Protein AF-0000000078016583 (afdb_homodimer)

Secondary structure (DSSP, 8-state):
-HHHHHHHHHHHHHHHHHHHHHHHHHHHHHHSS-EE-TTS--STT--GGGGSS----SEEEEE-TTHHHHHHHHHTT-SS-EE----S-SS-EEE-GGGTT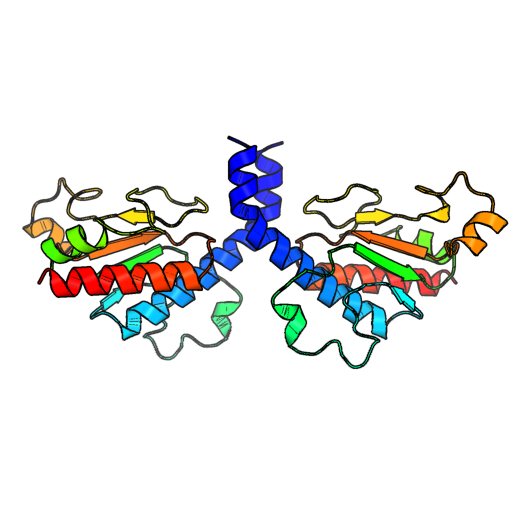TTTS-HHHHHHTT--TTEEEEE--SS-HHHHHHHHHHHHHHHHHH-/-HHHHHHHHHHHHHHHHHHHHHHHHHHHHHHSS-EE-TTS--STT--TTTTSS----SEEEEE-TTHHHHHHHHHTT-SS-EE----S-SS-EEE-GGGTTTTTS-HHHHHHTT--TTEEEEE--SS-HHHHHHHHHHHHHHHHHH-

Structure (mmCIF, N/CA/C/O backbone):
data_AF-0000000078016583-model_v1
#
loop_
_entity.id
_entity.type
_entity.pdbx_description
1 polymer 'Cystathionine gamma-synthase'
#
loop_
_atom_site.group_PDB
_atom_site.id
_atom_site.type_symbol
_atom_site.label_atom_id
_atom_site.label_alt_id
_atom_site.label_comp_id
_atom_site.label_asym_id
_atom_site.label_entity_id
_atom_site.label_seq_id
_atom_site.pdbx_PDB_ins_code
_atom_site.Cartn_x
_atom_site.Cartn_y
_atom_site.Cartn_z
_atom_site.occupancy
_atom_site.B_iso_or_equiv
_atom_site.auth_seq_id
_atom_site.auth_comp_id
_atom_site.auth_asym_id
_atom_site.auth_atom_id
_atom_site.pdbx_PDB_model_num
ATOM 1 N N . MET A 1 1 ? -1.037 -5.102 21.125 1 32.31 1 MET A N 1
ATOM 2 C CA . MET A 1 1 ? -0.089 -4.176 20.516 1 32.31 1 MET A CA 1
ATOM 3 C C . MET A 1 1 ? 0.193 -4.562 19.078 1 32.31 1 MET A C 1
ATOM 5 O O . MET A 1 1 ? 0.151 -3.715 18.172 1 32.31 1 MET A O 1
ATOM 9 N N . LEU A 1 2 ? 0.581 -5.938 18.797 1 43.28 2 LEU A N 1
ATOM 10 C CA . LEU A 1 2 ? 0.912 -6.555 17.516 1 43.28 2 LEU A CA 1
ATOM 11 C C . LEU A 1 2 ? -0.294 -6.547 16.578 1 43.28 2 LEU A C 1
ATOM 13 O O . LEU A 1 2 ? -0.162 -6.254 15.391 1 43.28 2 LEU A O 1
ATOM 17 N N . THR A 1 3 ? -1.495 -6.727 17.234 1 53.22 3 THR A N 1
ATOM 18 C CA . THR A 1 3 ? -2.738 -6.902 16.484 1 53.22 3 THR A CA 1
ATOM 19 C C . THR A 1 3 ? -3.248 -5.562 15.961 1 53.22 3 THR A C 1
ATOM 21 O O . THR A 1 3 ? -3.754 -5.48 14.844 1 53.22 3 THR A O 1
ATOM 24 N N . GLN A 1 4 ? -2.979 -4.469 16.781 1 57.31 4 GLN A N 1
ATOM 25 C CA . GLN A 1 4 ? -3.553 -3.193 16.359 1 57.31 4 GLN A CA 1
ATOM 26 C C . GLN A 1 4 ? -2.801 -2.613 15.172 1 57.31 4 GLN A C 1
ATOM 28 O O . GLN A 1 4 ? -3.414 -2.062 14.25 1 57.31 4 GLN A O 1
ATOM 33 N N . ARG A 1 5 ? -1.558 -2.908 15.148 1 63.69 5 ARG A N 1
ATOM 34 C CA . ARG A 1 5 ? -0.763 -2.387 14.039 1 63.69 5 ARG A CA 1
ATOM 35 C C . ARG A 1 5 ? -1.113 -3.092 12.734 1 63.69 5 ARG A C 1
ATOM 37 O O . ARG A 1 5 ? -1.143 -2.465 11.672 1 63.69 5 ARG A O 1
ATOM 44 N N . GLY A 1 6 ? -1.427 -4.344 12.961 1 74.25 6 GLY A N 1
ATOM 45 C CA . GLY A 1 6 ? -1.821 -5.109 11.789 1 74.25 6 GLY A CA 1
ATOM 46 C C . GLY A 1 6 ? -3.109 -4.613 11.156 1 74.25 6 GLY A C 1
ATOM 47 O O . GLY A 1 6 ? -3.225 -4.559 9.938 1 74.25 6 GLY A O 1
ATOM 48 N N . LEU A 1 7 ? -3.93 -4.145 12.062 1 83.81 7 LEU A N 1
ATOM 49 C CA . LEU A 1 7 ? -5.227 -3.688 11.578 1 83.81 7 LEU A CA 1
ATOM 50 C C . LEU A 1 7 ? -5.098 -2.354 10.852 1 83.81 7 LEU A C 1
ATOM 52 O O . LEU A 1 7 ? -5.801 -2.107 9.867 1 83.81 7 LEU A O 1
ATOM 56 N N . ARG A 1 8 ? -4.164 -1.54 11.227 1 87.88 8 ARG A N 1
ATOM 57 C CA . ARG A 1 8 ? -4.008 -0.213 10.641 1 87.88 8 ARG A CA 1
ATOM 58 C C . ARG A 1 8 ? -3.391 -0.301 9.25 1 87.88 8 ARG A C 1
ATOM 60 O O . ARG A 1 8 ? -3.562 0.604 8.43 1 87.88 8 ARG A O 1
ATOM 67 N N . THR A 1 9 ? -2.752 -1.479 8.992 1 92.62 9 THR A N 1
ATOM 68 C CA . THR A 1 9 ? -2.092 -1.611 7.699 1 92.62 9 THR A CA 1
ATOM 69 C C . THR A 1 9 ? -2.936 -2.451 6.746 1 92.62 9 THR A C 1
ATOM 71 O O . THR A 1 9 ? -2.602 -2.584 5.566 1 92.62 9 THR A O 1
ATOM 74 N N . LEU A 1 10 ? -4.031 -2.955 7.195 1 91.94 10 LEU A N 1
ATOM 75 C CA . LEU A 1 10 ? -4.828 -3.902 6.426 1 91.94 10 LEU A CA 1
ATOM 76 C C . LEU A 1 10 ? -5.281 -3.285 5.109 1 91.94 10 LEU A C 1
ATOM 78 O O . LEU A 1 10 ? -5.129 -3.893 4.047 1 91.94 10 LEU A O 1
ATOM 82 N N . PRO A 1 11 ? -5.801 -2.033 5.164 1 92.25 11 PRO A N 1
ATOM 83 C CA . PRO A 1 11 ? -6.293 -1.476 3.9 1 92.25 11 PRO A CA 1
ATOM 84 C C . PRO A 1 11 ? -5.195 -1.353 2.844 1 92.25 11 PRO A C 1
ATOM 86 O O . PRO A 1 11 ? -5.43 -1.647 1.669 1 92.25 11 PRO A O 1
ATOM 89 N N . VAL A 1 12 ? -4.039 -0.994 3.221 1 93.94 12 VAL A N 1
ATOM 90 C CA . VAL A 1 12 ? -2.953 -0.811 2.266 1 93.94 12 VAL A CA 1
ATOM 91 C C . VAL A 1 12 ? -2.465 -2.172 1.771 1 93.94 12 VAL A C 1
ATOM 93 O O . VAL A 1 12 ? -2.1 -2.32 0.603 1 93.94 12 VAL A O 1
ATOM 96 N N . ARG A 1 13 ? -2.422 -3.115 2.619 1 94 13 ARG A N 1
ATOM 97 C CA . ARG A 1 13 ? -2.021 -4.461 2.225 1 94 13 ARG A CA 1
ATOM 98 C C . ARG A 1 13 ? -3.039 -5.082 1.273 1 94 13 ARG A C 1
ATOM 100 O O . ARG A 1 13 ? -2.666 -5.699 0.273 1 94 13 ARG A O 1
ATOM 107 N N . LEU A 1 14 ? -4.312 -4.891 1.587 1 93.5 14 LEU A N 1
ATOM 108 C CA . LEU A 1 14 ? -5.367 -5.449 0.749 1 93.5 14 LEU A CA 1
ATOM 109 C C . LEU A 1 14 ? -5.312 -4.863 -0.657 1 93.5 14 LEU A C 1
ATOM 111 O O . LEU A 1 14 ? -5.453 -5.59 -1.644 1 93.5 14 LEU A O 1
ATOM 115 N N . ARG A 1 15 ? -5.117 -3.623 -0.693 1 93.25 15 ARG A N 1
ATOM 116 C CA . ARG A 1 15 ? -5.012 -2.971 -1.995 1 93.25 15 ARG A CA 1
ATOM 117 C C . ARG A 1 15 ? -3.84 -3.531 -2.795 1 93.25 15 ARG A C 1
ATOM 119 O O . ARG A 1 15 ? -3.961 -3.768 -4 1 93.25 15 ARG A O 1
ATOM 126 N N . GLN A 1 16 ? -2.736 -3.719 -2.15 1 94.88 16 GLN A N 1
ATOM 127 C CA . GLN A 1 16 ? -1.562 -4.242 -2.838 1 94.88 16 GLN A CA 1
ATOM 128 C C . GLN A 1 16 ? -1.793 -5.676 -3.309 1 94.88 16 GLN A C 1
ATOM 130 O O . GLN A 1 16 ? -1.365 -6.055 -4.402 1 94.88 16 GLN A O 1
ATOM 135 N N . HIS A 1 17 ? -2.42 -6.441 -2.48 1 95.75 17 HIS A N 1
ATOM 136 C CA . HIS A 1 17 ? -2.793 -7.793 -2.883 1 95.75 17 HIS A CA 1
ATOM 137 C C . HIS A 1 17 ? -3.605 -7.781 -4.172 1 95.75 17 HIS A C 1
ATOM 139 O O . HIS A 1 17 ? -3.324 -8.547 -5.098 1 95.75 17 HIS A O 1
ATOM 145 N N . ASP A 1 18 ? -4.566 -6.984 -4.184 1 94 18 ASP A N 1
ATOM 146 C CA . ASP A 1 18 ? -5.477 -6.895 -5.324 1 94 18 ASP A CA 1
ATOM 147 C C . ASP A 1 18 ? -4.734 -6.461 -6.586 1 94 18 ASP A C 1
ATOM 149 O O . ASP A 1 18 ? -4.91 -7.055 -7.652 1 94 18 ASP A O 1
ATOM 153 N N . GLU A 1 19 ? -3.953 -5.457 -6.434 1 94.44 19 GLU A N 1
ATOM 154 C CA . GLU A 1 19 ? -3.174 -4.957 -7.562 1 94.44 19 GLU A CA 1
ATOM 155 C C . GLU A 1 19 ? -2.242 -6.035 -8.109 1 94.44 19 GLU A C 1
ATOM 157 O O . GLU A 1 19 ? -2.137 -6.215 -9.32 1 94.44 19 GLU A O 1
ATOM 162 N N . ASN A 1 20 ? -1.57 -6.656 -7.219 1 97.25 20 ASN A N 1
ATOM 163 C CA . ASN A 1 20 ? -0.658 -7.723 -7.625 1 97.25 20 ASN A CA 1
ATOM 164 C C . ASN A 1 20 ? -1.403 -8.875 -8.297 1 97.25 20 ASN A C 1
ATOM 166 O O . ASN A 1 20 ? -0.945 -9.406 -9.305 1 97.25 20 ASN A O 1
ATOM 170 N N . ALA A 1 21 ? -2.545 -9.258 -7.695 1 96.38 21 ALA A N 1
ATOM 171 C CA . ALA A 1 21 ? -3.336 -10.336 -8.273 1 96.38 21 ALA A CA 1
ATOM 172 C C . ALA A 1 21 ? -3.789 -9.992 -9.688 1 96.38 21 ALA A C 1
ATOM 174 O O . ALA A 1 21 ? -3.744 -10.836 -10.586 1 96.38 21 ALA A O 1
ATOM 175 N N . HIS A 1 22 ? -4.203 -8.805 -9.859 1 95.56 22 HIS A N 1
ATOM 176 C CA . HIS A 1 22 ? -4.602 -8.352 -11.188 1 95.56 22 HIS A CA 1
ATOM 177 C C . HIS A 1 22 ? -3.447 -8.445 -12.172 1 95.56 22 HIS A C 1
ATOM 179 O O . HIS A 1 22 ? -3.604 -8.992 -13.266 1 95.56 22 HIS A O 1
ATOM 185 N N . ALA A 1 23 ? -2.324 -7.965 -11.781 1 97.25 23 ALA A N 1
ATOM 186 C CA . ALA A 1 23 ? -1.15 -7.973 -12.648 1 97.25 23 ALA A CA 1
ATOM 187 C C . ALA A 1 23 ? -0.758 -9.398 -13.023 1 97.25 23 ALA A C 1
ATOM 189 O O . ALA A 1 23 ? -0.484 -9.688 -14.195 1 97.25 23 ALA A O 1
ATOM 190 N N . VAL A 1 24 ? -0.755 -10.219 -12.109 1 98.12 24 VAL A N 1
ATOM 191 C CA . VAL A 1 24 ? -0.363 -11.609 -12.32 1 98.12 24 VAL A CA 1
ATOM 192 C C . VAL A 1 24 ? -1.393 -12.305 -13.211 1 98.12 24 VAL A C 1
ATOM 194 O O . VAL A 1 24 ? -1.03 -13.016 -14.148 1 98.12 24 VAL A O 1
ATOM 197 N N . ALA A 1 25 ? -2.689 -12.094 -12.883 1 97.31 25 ALA A N 1
ATOM 198 C CA . ALA A 1 25 ? -3.752 -12.719 -13.664 1 97.31 25 ALA A CA 1
ATOM 199 C C . ALA A 1 25 ? -3.697 -12.266 -15.125 1 97.31 25 ALA A C 1
ATOM 201 O O . ALA A 1 25 ? -3.826 -13.086 -16.031 1 97.31 25 ALA A O 1
ATOM 202 N N . GLU A 1 26 ? -3.537 -11.062 -15.312 1 95.94 26 GLU A N 1
ATOM 203 C CA . GLU A 1 26 ? -3.469 -10.523 -16.672 1 95.94 26 GLU A CA 1
ATOM 204 C C . GLU A 1 26 ? -2.275 -11.094 -17.422 1 95.94 26 GLU A C 1
ATOM 206 O O . GLU A 1 26 ? -2.396 -11.445 -18.609 1 95.94 26 GLU A O 1
ATOM 211 N N . PHE A 1 27 ? -1.201 -11.094 -16.797 1 98 27 PHE A N 1
ATOM 212 C CA . PHE A 1 27 ? -0.013 -11.672 -17.406 1 98 27 PHE A CA 1
ATOM 213 C C . PHE A 1 27 ? -0.264 -13.125 -17.797 1 98 27 PHE A C 1
ATOM 215 O O . PHE A 1 27 ? 0.014 -13.516 -18.938 1 98 27 PHE A O 1
ATOM 222 N N . LEU A 1 28 ? -0.797 -13.891 -16.875 1 98.25 28 LEU A N 1
ATOM 223 C CA . LEU A 1 28 ? -1.007 -15.32 -17.094 1 98.25 28 LEU A CA 1
ATOM 224 C C . LEU A 1 28 ? -2.041 -15.547 -18.188 1 98.25 28 LEU A C 1
ATOM 226 O O . LEU A 1 28 ? -1.938 -16.516 -18.953 1 98.25 28 LEU A O 1
ATOM 230 N N . ARG A 1 29 ? -3.023 -14.711 -18.234 1 96.31 29 ARG A N 1
ATOM 231 C CA . ARG A 1 29 ? -4.074 -14.836 -19.234 1 96.31 29 ARG A CA 1
ATOM 232 C C . ARG A 1 29 ? -3.486 -14.906 -20.641 1 96.31 29 ARG A C 1
ATOM 234 O O . ARG A 1 29 ? -3.975 -15.664 -21.484 1 96.31 29 ARG A O 1
ATOM 241 N N . ASP A 1 30 ? -2.465 -14.219 -20.859 1 95.94 30 ASP A N 1
ATOM 242 C CA . ASP A 1 30 ? -1.862 -14.148 -22.188 1 95.94 30 ASP A CA 1
ATOM 243 C C . ASP A 1 30 ? -0.723 -15.148 -22.328 1 95.94 30 ASP A C 1
ATOM 245 O O . ASP A 1 30 ? -0.21 -15.367 -23.422 1 95.94 30 ASP A O 1
ATOM 249 N N . ARG A 1 31 ? -0.378 -15.773 -21.281 1 97.62 31 ARG A N 1
ATOM 250 C CA . ARG A 1 31 ? 0.872 -16.531 -21.266 1 97.62 31 ARG A CA 1
ATOM 251 C C . ARG A 1 31 ? 0.606 -18.031 -21.219 1 97.62 31 ARG A C 1
ATOM 253 O O . ARG A 1 31 ? 1.424 -18.828 -21.688 1 97.62 31 ARG A O 1
ATOM 260 N N . VAL A 1 32 ? -0.557 -18.406 -20.672 1 97.81 32 VAL A N 1
ATOM 261 C CA . VAL A 1 32 ? -0.851 -19.828 -20.5 1 97.81 32 VAL A CA 1
ATOM 262 C C . VAL A 1 32 ? -2.238 -20.141 -21.047 1 97.81 32 VAL A C 1
ATOM 264 O O . VAL A 1 32 ? -2.969 -19.234 -21.453 1 97.81 32 VAL A O 1
ATOM 267 N N . GLU A 1 33 ? -2.586 -21.391 -21.062 1 94.81 33 GLU A N 1
ATOM 268 C CA . GLU A 1 33 ? -3.807 -21.844 -21.719 1 94.81 33 GLU A CA 1
ATOM 269 C C . GLU A 1 33 ? -5.043 -21.469 -20.906 1 94.81 33 GLU A C 1
ATOM 271 O O . GLU A 1 33 ? -6.086 -21.125 -21.469 1 94.81 33 GLU A O 1
ATOM 276 N N . ALA A 1 34 ? -4.949 -21.562 -19.578 1 96.06 34 ALA A N 1
ATOM 277 C CA . ALA A 1 34 ? -6.121 -21.297 -18.75 1 96.06 34 ALA A CA 1
ATOM 278 C C . ALA A 1 34 ? -5.723 -20.656 -17.422 1 96.06 34 ALA A C 1
ATOM 280 O O . ALA A 1 34 ? -4.77 -21.094 -16.766 1 96.06 34 ALA A O 1
ATOM 281 N N . VAL A 1 35 ? -6.453 -19.656 -17.062 1 96.62 35 VAL A N 1
ATOM 282 C CA . VAL A 1 35 ? -6.324 -18.969 -15.781 1 96.62 35 VAL A CA 1
ATOM 283 C C . VAL A 1 35 ? -7.695 -18.859 -15.117 1 96.62 35 VAL A C 1
ATOM 285 O O . VAL A 1 35 ? -8.695 -18.578 -15.789 1 96.62 35 VAL A O 1
ATOM 288 N N . TYR A 1 36 ? -7.688 -19.078 -13.852 1 94.69 36 TYR A N 1
ATOM 289 C CA . TYR A 1 36 ? -8.914 -19.016 -13.078 1 94.69 36 TYR A CA 1
ATOM 290 C C . TYR A 1 36 ? -8.805 -17.969 -11.969 1 94.69 36 TYR A C 1
ATOM 292 O O . TYR A 1 36 ? -8.109 -18.188 -10.977 1 94.69 36 TYR A O 1
ATOM 300 N N . TRP A 1 37 ? -9.438 -16.891 -12.141 1 94.56 37 TRP A N 1
ATOM 301 C CA . TRP A 1 37 ? -9.5 -15.789 -11.18 1 94.56 37 TRP A CA 1
ATOM 302 C C . TRP A 1 37 ? -10.812 -15.023 -11.312 1 94.56 37 TRP A C 1
ATOM 304 O O . TRP A 1 37 ? -11.18 -14.602 -12.414 1 94.56 37 TRP A O 1
ATOM 314 N N . PRO A 1 38 ? -11.461 -14.789 -10.211 1 88.88 38 PRO A N 1
ATOM 315 C CA . PRO A 1 38 ? -12.781 -14.156 -10.266 1 88.88 38 PRO A CA 1
ATOM 316 C C . PRO A 1 38 ? -12.727 -12.742 -10.852 1 88.88 38 PRO A C 1
ATOM 318 O O . PRO A 1 38 ? -13.734 -12.25 -11.367 1 88.88 38 PRO A O 1
ATOM 321 N N . GLY A 1 39 ? -11.648 -12.156 -10.828 1 86.75 39 GLY A N 1
ATOM 322 C CA . GLY A 1 39 ? -11.539 -10.789 -11.289 1 86.75 39 GLY A CA 1
ATOM 323 C C . GLY A 1 39 ? -11.297 -10.68 -12.781 1 86.75 39 GLY A C 1
ATOM 324 O O . GLY A 1 39 ? -11.312 -9.578 -13.344 1 86.75 39 GLY A O 1
ATOM 325 N N . LEU A 1 40 ? -10.945 -11.711 -13.43 1 82.38 40 LEU A N 1
ATOM 326 C CA . LEU A 1 40 ? -10.688 -11.688 -14.859 1 82.38 40 LEU A CA 1
ATOM 327 C C . LEU A 1 40 ? -12 -11.688 -15.648 1 82.38 40 LEU A C 1
ATOM 329 O O . LEU A 1 40 ? -12.914 -12.445 -15.328 1 82.38 40 LEU A O 1
ATOM 333 N N . GLY A 1 41 ? -12.891 -10.547 -15.617 1 61.34 41 GLY A N 1
ATOM 334 C CA . GLY A 1 41 ? -14.133 -10.43 -16.359 1 61.34 41 GLY A CA 1
ATOM 335 C C . GLY A 1 41 ? -14.133 -11.242 -17.641 1 61.34 41 GLY A C 1
ATOM 336 O O . GLY A 1 41 ? -13.367 -10.969 -18.562 1 61.34 41 GLY A O 1
ATOM 337 N N . THR A 1 42 ? -13.891 -12.461 -17.766 1 49.81 42 THR A N 1
ATOM 338 C CA . THR A 1 42 ? -14.328 -12.977 -19.062 1 49.81 42 THR A CA 1
ATOM 339 C C . THR A 1 42 ? -15.75 -12.531 -19.359 1 49.81 42 THR A C 1
ATOM 341 O O . THR A 1 42 ? -16.234 -12.711 -20.484 1 49.81 42 THR A O 1
ATOM 344 N N . HIS A 1 43 ? -16.609 -12.297 -18.438 1 46.16 43 HIS A N 1
ATOM 345 C CA . HIS A 1 43 ? -17.953 -11.891 -18.828 1 46.16 43 HIS A CA 1
ATOM 346 C C . HIS A 1 43 ? -18 -10.414 -19.203 1 46.16 43 HIS A C 1
ATOM 348 O O . HIS A 1 43 ? -17.312 -9.594 -18.594 1 46.16 43 HIS A O 1
ATOM 354 N N . PRO A 1 44 ? -18.5 -9.875 -20.359 1 43.88 44 PRO A N 1
ATOM 355 C CA . PRO A 1 44 ? -18.688 -8.523 -20.891 1 43.88 44 PRO A CA 1
ATOM 356 C C . PRO A 1 44 ? -18.922 -7.48 -19.812 1 43.88 44 PRO A C 1
ATOM 358 O O . PRO A 1 44 ? -18.672 -6.289 -20.016 1 43.88 44 PRO A O 1
ATOM 361 N N . GLY A 1 45 ? -19.781 -7.645 -18.812 1 40.06 45 GLY A N 1
ATOM 362 C CA . GLY A 1 45 ? -20.312 -6.691 -17.859 1 40.06 45 GLY A CA 1
ATOM 363 C C . GLY A 1 45 ? -19.344 -6.355 -16.75 1 40.06 45 GLY A C 1
ATOM 364 O O . GLY A 1 45 ? -19.75 -5.891 -15.68 1 40.06 45 GLY A O 1
ATOM 365 N N . TYR A 1 46 ? -18.25 -6.852 -16.625 1 44.84 46 TYR A N 1
ATOM 366 C CA . TYR A 1 46 ? -17.359 -6.52 -15.523 1 44.84 46 TYR A CA 1
ATOM 367 C C . TYR A 1 46 ? -16.938 -5.055 -15.586 1 44.84 46 TYR A C 1
ATOM 369 O O . TYR A 1 46 ? -16.031 -4.695 -16.328 1 44.84 46 TYR A O 1
ATOM 377 N N . ASP A 1 47 ? -17.844 -4.152 -15.906 1 40.47 47 ASP A N 1
ATOM 378 C CA . ASP A 1 47 ? -17.688 -2.699 -15.922 1 40.47 47 ASP A CA 1
ATOM 379 C C . ASP A 1 47 ? -16.828 -2.227 -14.75 1 40.47 47 ASP A C 1
ATOM 381 O O . ASP A 1 47 ? -16.672 -2.943 -13.758 1 40.47 47 ASP A O 1
ATOM 385 N N . VAL A 1 48 ? -16.484 -0.842 -14.781 1 39.78 48 VAL A N 1
ATOM 386 C CA . VAL A 1 48 ? -15.867 0.133 -13.883 1 39.78 48 VAL A CA 1
ATOM 387 C C . VAL A 1 48 ? -16.406 -0.051 -12.469 1 39.78 48 VAL A C 1
ATOM 389 O O . VAL A 1 48 ? -15.828 0.466 -11.508 1 39.78 48 VAL A O 1
ATOM 392 N N . ALA A 1 49 ? -17.562 -0.443 -12.352 1 38.88 49 ALA A N 1
ATOM 393 C CA . ALA A 1 49 ? -18.391 -0.381 -11.148 1 38.88 49 ALA A CA 1
ATOM 394 C C . ALA A 1 49 ? -17.812 -1.259 -10.039 1 38.88 49 ALA A C 1
ATOM 396 O O . ALA A 1 49 ? -17.938 -0.936 -8.852 1 38.88 49 ALA A O 1
ATOM 397 N N . GLN A 1 50 ? -17.266 -2.543 -10.352 1 42.84 50 GLN A N 1
ATOM 398 C CA . GLN A 1 50 ? -16.859 -3.406 -9.25 1 42.84 50 GLN A CA 1
ATOM 399 C C . GLN A 1 50 ? -15.5 -2.977 -8.688 1 42.84 50 GLN A C 1
ATOM 401 O O . GLN A 1 50 ? -15 -3.58 -7.738 1 42.84 50 GLN A O 1
ATOM 406 N N . ARG A 1 51 ? -14.781 -2.203 -9.305 1 44.75 51 ARG A N 1
ATOM 407 C CA . ARG A 1 51 ? -13.531 -1.7 -8.734 1 44.75 51 ARG A CA 1
ATOM 408 C C . ARG A 1 51 ? -13.727 -1.265 -7.285 1 44.75 51 ARG A C 1
ATOM 410 O O . ARG A 1 51 ? -12.805 -1.351 -6.477 1 44.75 51 ARG A O 1
ATOM 417 N N . GLN A 1 52 ? -14.664 -0.55 -7.145 1 44.34 52 GLN A N 1
ATOM 418 C CA . GLN A 1 52 ? -14.812 0.118 -5.855 1 44.34 52 GLN A CA 1
ATOM 419 C C . GLN A 1 52 ? -15.031 -0.894 -4.734 1 44.34 52 GLN A C 1
ATOM 421 O O . GLN A 1 52 ? -14.617 -0.662 -3.594 1 44.34 52 GLN A O 1
ATOM 426 N N . GLN A 1 53 ? -16.031 -2.061 -4.977 1 50.28 53 GLN A N 1
ATOM 427 C CA . GLN A 1 53 ? -16.438 -2.846 -3.822 1 50.28 53 GLN A CA 1
ATOM 428 C C . GLN A 1 53 ? -15.43 -3.939 -3.504 1 50.28 53 GLN A C 1
ATOM 430 O O . GLN A 1 53 ? -14.727 -3.869 -2.492 1 50.28 53 GLN A O 1
ATOM 435 N N . ASP A 1 54 ? -15.781 -5.379 -3.859 1 62.81 54 ASP A N 1
ATOM 436 C CA . ASP A 1 54 ? -15.281 -6.641 -3.322 1 62.81 54 ASP A CA 1
ATOM 437 C C . ASP A 1 54 ? -14.094 -7.152 -4.137 1 62.81 54 ASP A C 1
ATOM 439 O O . ASP A 1 54 ? -14.195 -7.336 -5.352 1 62.81 54 ASP A O 1
ATOM 443 N N . SER A 1 55 ? -12.914 -6.762 -3.596 1 78.56 55 SER A N 1
ATOM 444 C CA . SER A 1 55 ? -11.695 -7.324 -4.172 1 78.56 55 SER A CA 1
ATOM 445 C C . SER A 1 55 ? -11.883 -8.789 -4.543 1 78.56 55 SER A C 1
ATOM 447 O O . SER A 1 55 ? -12.445 -9.57 -3.764 1 78.56 55 SER A O 1
ATOM 449 N N . PRO A 1 56 ? -11.664 -9.133 -5.789 1 83.81 56 PRO A N 1
ATOM 450 C CA . PRO A 1 56 ? -11.789 -10.539 -6.188 1 83.81 56 PRO A CA 1
ATOM 451 C C . PRO A 1 56 ? -10.875 -11.461 -5.391 1 83.81 56 PRO A C 1
ATOM 453 O O . PRO A 1 56 ? -10.984 -12.688 -5.5 1 83.81 56 PRO A O 1
ATOM 456 N N . GLY A 1 57 ? -10.086 -10.945 -4.609 1 88 57 GLY A N 1
ATOM 457 C CA . GLY A 1 57 ? -9.195 -11.766 -3.807 1 88 57 GLY A CA 1
ATOM 458 C C . GLY A 1 57 ? -7.832 -11.969 -4.441 1 88 57 GLY A C 1
ATOM 459 O O . GLY A 1 57 ? -7.629 -11.633 -5.609 1 88 57 GLY A O 1
ATOM 460 N N . ALA A 1 58 ? -6.949 -12.547 -3.643 1 94 58 ALA A N 1
ATOM 461 C CA . ALA A 1 58 ? -5.555 -12.648 -4.059 1 94 58 ALA A CA 1
ATOM 462 C C . ALA A 1 58 ? -5.18 -14.094 -4.383 1 94 58 ALA A C 1
ATOM 464 O O . ALA A 1 58 ? -3.998 -14.445 -4.406 1 94 58 ALA A O 1
ATOM 465 N N . MET A 1 59 ? -6.254 -14.875 -4.582 1 94.31 59 MET A N 1
ATOM 466 C CA . MET A 1 59 ? -6.012 -16.266 -4.953 1 94.31 59 MET A CA 1
ATOM 467 C C . MET A 1 59 ? -6.41 -16.516 -6.402 1 94.31 59 MET A C 1
ATOM 469 O O . MET A 1 59 ? -7.465 -16.062 -6.852 1 94.31 59 MET A O 1
ATOM 473 N N . LEU A 1 60 ? -5.543 -17.172 -7.086 1 95.25 60 LEU A N 1
ATOM 474 C CA . LEU A 1 60 ? -5.852 -17.578 -8.453 1 95.25 60 LEU A CA 1
ATOM 475 C C . LEU A 1 60 ? -5.156 -18.875 -8.805 1 95.25 60 LEU A C 1
ATOM 477 O O . LEU A 1 60 ? -4.328 -19.375 -8.031 1 95.25 60 LEU A O 1
ATOM 481 N N . SER A 1 61 ? -5.613 -19.516 -9.859 1 97.06 61 SER A N 1
ATOM 482 C CA . SER A 1 61 ? -5 -20.75 -10.336 1 97.06 61 SER A CA 1
ATOM 483 C C . SER A 1 61 ? -4.793 -20.719 -11.844 1 97.06 61 SER A C 1
ATOM 485 O O . SER A 1 61 ? -5.395 -19.906 -12.547 1 97.06 61 SER A O 1
ATOM 487 N N . PHE A 1 62 ? -3.932 -21.516 -12.242 1 97.81 62 PHE A N 1
ATOM 488 C CA . PHE A 1 62 ? -3.711 -21.641 -13.68 1 97.81 62 PHE A CA 1
ATOM 489 C C . PHE A 1 62 ? -3.217 -23.047 -14.031 1 97.81 62 PHE A C 1
ATOM 491 O O . PHE A 1 62 ? -2.795 -23.797 -13.148 1 97.81 62 PHE A O 1
ATOM 498 N N . GLU A 1 63 ? -3.404 -23.391 -15.297 1 97.94 63 GLU A N 1
ATOM 499 C CA . GLU A 1 63 ? -2.867 -24.641 -15.805 1 97.94 63 GLU A CA 1
ATOM 500 C C . GLU A 1 63 ? -1.433 -24.469 -16.297 1 97.94 63 GLU A C 1
ATOM 502 O O . GLU A 1 63 ? -1.187 -23.75 -17.266 1 97.94 63 GLU A O 1
ATOM 507 N N . CYS A 1 64 ? -0.569 -25.125 -15.602 1 98.31 64 CYS A N 1
ATOM 508 C CA . CYS A 1 64 ? 0.849 -25.031 -15.93 1 98.31 64 CYS A CA 1
ATOM 509 C C . CYS A 1 64 ? 1.171 -25.828 -17.188 1 98.31 64 CYS A C 1
ATOM 511 O O . CYS A 1 64 ? 0.725 -26.969 -17.328 1 98.31 64 CYS A O 1
ATOM 513 N N . PRO A 1 65 ? 1.933 -25.219 -18.141 1 97.88 65 PRO A N 1
ATOM 514 C CA . PRO A 1 65 ? 2.346 -26.031 -19.297 1 97.88 65 PRO A CA 1
ATOM 515 C C . PRO A 1 65 ? 3.279 -27.172 -18.906 1 97.88 65 PRO A C 1
ATOM 517 O O . PRO A 1 65 ? 4 -27.078 -17.906 1 97.88 65 PRO A O 1
ATOM 520 N N . GLY A 1 66 ? 3.211 -28.312 -19.688 1 95.81 66 GLY A N 1
ATOM 521 C CA . GLY A 1 66 ? 4.125 -29.422 -19.469 1 95.81 66 GLY A CA 1
ATOM 522 C C . GLY A 1 66 ? 3.609 -30.422 -18.438 1 95.81 66 GLY A C 1
ATOM 523 O O . GLY A 1 66 ? 4.344 -31.328 -18.016 1 95.81 66 GLY A O 1
ATOM 524 N N . GLY A 1 67 ? 2.377 -30.25 -18.062 1 93.88 67 GLY A N 1
ATOM 525 C CA . GLY A 1 67 ? 1.784 -31.188 -17.125 1 93.88 67 GLY A CA 1
ATOM 526 C C . GLY A 1 67 ? 2.533 -31.266 -15.812 1 93.88 67 GLY A C 1
ATOM 527 O O . GLY A 1 67 ? 3.006 -30.25 -15.297 1 93.88 67 GLY A O 1
ATOM 528 N N . ARG A 1 68 ? 2.582 -32.469 -15.156 1 94.62 68 ARG A N 1
ATOM 529 C CA . ARG A 1 68 ? 3.219 -32.688 -13.859 1 94.62 68 ARG A CA 1
ATOM 530 C C . ARG A 1 68 ? 4.695 -32.312 -13.914 1 94.62 68 ARG A C 1
ATOM 532 O O . ARG A 1 68 ? 5.219 -31.703 -12.984 1 94.62 68 ARG A O 1
ATOM 539 N N . ALA A 1 69 ? 5.359 -32.688 -14.969 1 96.69 69 ALA A N 1
ATOM 540 C CA . ALA A 1 69 ? 6.77 -32.375 -15.133 1 96.69 69 ALA A CA 1
ATOM 541 C C . ALA A 1 69 ? 6.977 -30.859 -15.188 1 96.69 69 ALA A C 1
ATOM 543 O O . ALA A 1 69 ? 7.934 -30.328 -14.617 1 96.69 69 ALA A O 1
ATOM 544 N N . GLY A 1 70 ? 6.098 -30.156 -15.867 1 97.88 70 GLY A N 1
ATOM 545 C CA . GLY A 1 70 ? 6.148 -28.703 -15.922 1 97.88 70 GLY A CA 1
ATOM 546 C C . GLY A 1 70 ? 5.988 -28.047 -14.562 1 97.88 70 GLY A C 1
ATOM 547 O O . GLY A 1 70 ? 6.707 -27.094 -14.234 1 97.88 70 GLY A O 1
ATOM 548 N N . VAL A 1 71 ? 5.078 -28.516 -13.766 1 98.06 71 VAL A N 1
ATOM 549 C CA . VAL A 1 71 ? 4.824 -28 -12.43 1 98.06 71 VAL A CA 1
ATOM 550 C C . VAL A 1 71 ? 6.082 -28.125 -11.57 1 98.06 71 VAL A C 1
ATOM 552 O O . VAL A 1 71 ? 6.453 -27.188 -10.859 1 98.06 71 VAL A O 1
ATOM 555 N N . GLU A 1 72 ? 6.719 -29.297 -11.609 1 96.88 72 GLU A N 1
ATOM 556 C CA . GLU A 1 72 ? 7.953 -29.516 -10.859 1 96.88 72 GLU A CA 1
ATOM 557 C C . GLU A 1 72 ? 9.039 -28.531 -11.281 1 96.88 72 GLU A C 1
ATOM 559 O O . GLU A 1 72 ? 9.734 -27.953 -10.438 1 96.88 72 GLU A O 1
ATOM 564 N N . ALA A 1 73 ? 9.164 -28.359 -12.578 1 97.81 73 ALA A N 1
ATOM 565 C CA . ALA A 1 73 ? 10.148 -27.406 -13.102 1 97.81 73 ALA A CA 1
ATOM 566 C C . ALA A 1 73 ? 9.82 -25.984 -12.664 1 97.81 73 ALA A C 1
ATOM 568 O O . ALA A 1 73 ? 10.727 -25.203 -12.367 1 97.81 73 ALA A O 1
ATOM 569 N N . LEU A 1 74 ? 8.539 -25.609 -12.727 1 98.19 74 LEU A N 1
ATOM 570 C CA . LEU A 1 74 ? 8.062 -24.297 -12.281 1 98.19 74 LEU A CA 1
ATOM 571 C C . LEU A 1 74 ? 8.461 -24.047 -10.828 1 98.19 74 LEU A C 1
ATOM 573 O O . LEU A 1 74 ? 9.008 -23 -10.508 1 98.19 74 LEU A O 1
ATOM 577 N N . PHE A 1 75 ? 8.297 -25 -9.992 1 97.5 75 PHE A N 1
ATOM 578 C CA . PHE A 1 75 ? 8.547 -24.859 -8.562 1 97.5 75 PHE A CA 1
ATOM 579 C C . PHE A 1 75 ? 10.039 -24.781 -8.273 1 97.5 75 PHE A C 1
ATOM 581 O O . PHE A 1 75 ? 10.477 -24.016 -7.422 1 97.5 75 PHE A O 1
ATOM 588 N N . ASN A 1 76 ? 10.836 -25.688 -9.016 1 94.5 76 ASN A N 1
ATOM 589 C CA . ASN A 1 76 ? 12.266 -25.844 -8.742 1 94.5 76 ASN A CA 1
ATOM 590 C C . ASN A 1 76 ? 13.062 -24.641 -9.227 1 94.5 76 ASN A C 1
ATOM 592 O O . ASN A 1 76 ? 14.188 -24.406 -8.789 1 94.5 76 ASN A O 1
ATOM 596 N N . GLY A 1 77 ? 12.781 -23.453 -9.062 1 93.94 77 GLY A N 1
ATOM 597 C CA . GLY A 1 77 ? 13.562 -22.312 -9.539 1 93.94 77 GLY A CA 1
ATOM 598 C C . GLY A 1 77 ? 12.961 -20.984 -9.148 1 93.94 77 GLY A C 1
ATOM 599 O O . GLY A 1 77 ? 13.539 -19.922 -9.422 1 93.94 77 GLY A O 1
ATOM 600 N N . SER A 1 78 ? 11.891 -21.078 -8.555 1 97 78 SER A N 1
ATOM 601 C CA . SER A 1 78 ? 11.227 -19.828 -8.219 1 97 78 SER A CA 1
ATOM 602 C C . SER A 1 78 ? 11.992 -19.062 -7.145 1 97 78 SER A C 1
ATOM 604 O O . SER A 1 78 ? 12.516 -19.672 -6.203 1 97 78 SER A O 1
ATOM 606 N N . GLN A 1 79 ? 12.031 -17.75 -7.25 1 97.25 79 GLN A N 1
ATOM 607 C CA . GLN A 1 79 ? 12.688 -16.891 -6.277 1 97.25 79 GLN A CA 1
ATOM 608 C C . GLN A 1 79 ? 11.672 -16.094 -5.473 1 97.25 79 GLN A C 1
ATOM 610 O O . GLN A 1 79 ? 12.008 -15.5 -4.441 1 97.25 79 GLN A O 1
ATOM 615 N N . MET A 1 80 ? 10.438 -16.031 -5.898 1 97.44 80 MET A N 1
ATOM 616 C CA . MET A 1 80 ? 9.445 -15.156 -5.285 1 97.44 80 MET A CA 1
ATOM 617 C C . MET A 1 80 ? 8.359 -15.961 -4.578 1 97.44 80 MET A C 1
ATOM 619 O O . MET A 1 80 ? 7.758 -15.484 -3.611 1 97.44 80 MET A O 1
ATOM 623 N N . PHE A 1 81 ? 8.117 -17.172 -5.07 1 97.25 81 PHE A N 1
ATOM 624 C CA . PHE A 1 81 ? 7.016 -17.984 -4.543 1 97.25 81 PHE A CA 1
ATOM 625 C C . PHE A 1 81 ? 7.543 -19.141 -3.707 1 97.25 81 PHE A C 1
ATOM 627 O O . PHE A 1 81 ? 8.523 -19.781 -4.082 1 97.25 81 PHE A O 1
ATOM 634 N N . SER A 1 82 ? 6.926 -19.344 -2.592 1 95.75 82 SER A N 1
ATOM 635 C CA . SER A 1 82 ? 7.254 -20.5 -1.758 1 95.75 82 SER A CA 1
ATOM 636 C C . SER A 1 82 ? 6.137 -21.547 -1.791 1 95.75 82 SER A C 1
ATOM 638 O O . SER A 1 82 ? 4.961 -21.188 -1.883 1 95.75 82 SER A O 1
ATOM 640 N N . LEU A 1 83 ? 6.508 -22.766 -1.65 1 95.62 83 LEU A N 1
ATOM 641 C CA . LEU A 1 83 ? 5.551 -23.875 -1.654 1 95.62 83 LEU A CA 1
ATOM 642 C C . LEU A 1 83 ? 4.875 -24.016 -0.294 1 95.62 83 LEU A C 1
ATOM 644 O O . LEU A 1 83 ? 5.492 -24.484 0.666 1 95.62 83 LEU A O 1
ATOM 648 N N . ALA A 1 84 ? 3.68 -23.5 -0.233 1 93.88 84 ALA A N 1
ATOM 649 C CA . ALA A 1 84 ? 2.904 -23.562 1.004 1 93.88 84 ALA A CA 1
ATOM 650 C C . ALA A 1 84 ? 1.43 -23.266 0.741 1 93.88 84 ALA A C 1
ATOM 652 O O . ALA A 1 84 ? 1.059 -22.844 -0.358 1 93.88 84 ALA A O 1
ATOM 653 N N . VAL A 1 85 ? 0.547 -23.609 1.695 1 86.06 85 VAL A N 1
ATOM 654 C CA . VAL A 1 85 ? -0.888 -23.438 1.503 1 86.06 85 VAL A CA 1
ATOM 655 C C . VAL A 1 85 ? -1.401 -22.328 2.418 1 86.06 85 VAL A C 1
ATOM 657 O O . VAL A 1 85 ? -2.584 -21.969 2.379 1 86.06 85 VAL A O 1
ATOM 660 N N . SER A 1 86 ? -0.586 -21.562 3.037 1 78.06 86 SER A N 1
ATOM 661 C CA . SER A 1 86 ? -1.067 -20.578 3.99 1 78.06 86 SER A CA 1
ATOM 662 C C . SER A 1 86 ? -1.769 -19.422 3.279 1 78.06 86 SER A C 1
ATOM 664 O O . SER A 1 86 ? -1.463 -19.125 2.123 1 78.06 86 SER A O 1
ATOM 666 N N . LEU A 1 87 ? -2.879 -18.938 3.947 1 73.5 87 LEU A N 1
ATOM 667 C CA . LEU A 1 87 ? -3.635 -17.828 3.387 1 73.5 87 LEU A CA 1
ATOM 668 C C . LEU A 1 87 ? -3.48 -16.578 4.25 1 73.5 87 LEU A C 1
ATOM 670 O O . LEU A 1 87 ? -3.342 -16.672 5.473 1 73.5 87 LEU A O 1
ATOM 674 N N . GLY A 1 88 ? -3.457 -15.539 3.656 1 72.75 88 GLY A N 1
ATOM 675 C CA . GLY A 1 88 ? -3.572 -14.273 4.371 1 72.75 88 GLY A CA 1
ATOM 676 C C . GLY A 1 88 ? -2.23 -13.672 4.734 1 72.75 88 GLY A C 1
ATOM 677 O O . GLY A 1 88 ? -2.162 -12.711 5.508 1 72.75 88 GLY A O 1
ATOM 678 N N . GLY A 1 89 ? -1.146 -14.328 4.414 1 87.56 89 GLY A N 1
ATOM 679 C CA . GLY A 1 89 ? 0.16 -13.727 4.645 1 87.56 89 GLY A CA 1
ATOM 680 C C . GLY A 1 89 ? 0.526 -12.68 3.615 1 87.56 89 GLY A C 1
ATOM 681 O O . GLY A 1 89 ? -0.298 -12.312 2.775 1 87.56 89 GLY A O 1
ATOM 682 N N . VAL A 1 90 ? 1.73 -12.086 3.797 1 93.31 90 VAL A N 1
ATOM 683 C CA . VAL A 1 90 ? 2.15 -11.016 2.902 1 93.31 90 VAL A CA 1
ATOM 684 C C . VAL A 1 90 ? 3.064 -11.57 1.815 1 93.31 90 VAL A C 1
ATOM 686 O O . VAL A 1 90 ? 3.406 -10.867 0.861 1 93.31 90 VAL A O 1
ATOM 689 N N . GLU A 1 91 ? 3.389 -12.844 1.892 1 95.19 91 GLU A N 1
ATOM 690 C CA . GLU A 1 91 ? 4.266 -13.469 0.906 1 95.19 91 GLU A CA 1
ATOM 691 C C . GLU A 1 91 ? 3.457 -14.227 -0.148 1 95.19 91 GLU A C 1
ATOM 693 O O . GLU A 1 91 ? 2.396 -14.781 0.151 1 95.19 91 GLU A O 1
ATOM 698 N N . SER A 1 92 ? 4.02 -14.258 -1.335 1 96.88 92 SER A N 1
ATOM 699 C CA . SER A 1 92 ? 3.41 -15.055 -2.398 1 96.88 92 SER A CA 1
ATOM 700 C C . SER A 1 92 ? 3.74 -16.531 -2.244 1 96.88 92 SER A C 1
ATOM 702 O O . SER A 1 92 ? 4.891 -16.891 -1.986 1 96.88 92 SER A O 1
ATOM 704 N N . LEU A 1 93 ? 2.707 -17.281 -2.348 1 97.38 93 LEU A N 1
ATOM 705 C CA . LEU A 1 93 ? 2.822 -18.719 -2.199 1 97.38 93 LEU A CA 1
ATOM 706 C C . LEU A 1 93 ? 2.191 -19.438 -3.387 1 97.38 93 LEU A C 1
ATOM 708 O O . LEU A 1 93 ? 1.375 -18.859 -4.105 1 97.38 93 LEU A O 1
ATOM 712 N N . TRP A 1 94 ? 2.576 -20.641 -3.605 1 97 94 TRP A N 1
ATOM 713 C CA . TRP A 1 94 ? 1.868 -21.516 -4.531 1 97 94 TRP A CA 1
ATOM 714 C C . TRP A 1 94 ? 1.837 -22.953 -4.012 1 97 94 TRP A C 1
ATOM 716 O O . TRP A 1 94 ? 2.578 -23.297 -3.092 1 97 94 TRP A O 1
ATOM 726 N N . CYS A 1 95 ? 0.912 -23.656 -4.512 1 96.81 95 CYS A N 1
ATOM 727 C CA . CYS A 1 95 ? 0.819 -25.078 -4.176 1 96.81 95 CYS A CA 1
ATOM 728 C C . CYS A 1 95 ? 0.304 -25.891 -5.363 1 96.81 95 CYS A C 1
ATOM 730 O O . CYS A 1 95 ? -0.166 -25.312 -6.348 1 96.81 95 CYS A O 1
ATOM 732 N N . HIS A 1 96 ? 0.501 -27.141 -5.273 1 97.5 96 HIS A N 1
ATOM 733 C CA . HIS A 1 96 ? -0.006 -28.125 -6.219 1 97.5 96 HIS A CA 1
ATOM 734 C C . HIS A 1 96 ? -1.134 -28.953 -5.605 1 97.5 96 HIS A C 1
ATOM 736 O O . HIS A 1 96 ? -0.881 -29.953 -4.93 1 97.5 96 HIS A O 1
ATOM 742 N N . PRO A 1 97 ? -2.346 -28.594 -5.902 1 96.56 97 PRO A N 1
ATOM 743 C CA . PRO A 1 97 ? -3.467 -29.234 -5.211 1 96.56 97 PRO A CA 1
ATOM 744 C C . PRO A 1 97 ? -3.453 -30.766 -5.359 1 96.56 97 PRO A C 1
ATOM 746 O O . PRO A 1 97 ? -3.701 -31.484 -4.391 1 96.56 97 PRO A O 1
ATOM 749 N N . ALA A 1 98 ? -3.113 -31.266 -6.543 1 96.31 98 ALA A N 1
ATOM 750 C CA . ALA A 1 98 ? -3.191 -32.688 -6.816 1 96.31 98 ALA A CA 1
ATOM 751 C C . ALA A 1 98 ? -2.264 -33.5 -5.895 1 96.31 98 ALA A C 1
ATOM 753 O O . ALA A 1 98 ? -2.57 -34.625 -5.512 1 96.31 98 ALA A O 1
ATOM 754 N N . THR A 1 99 ? -1.176 -32.875 -5.492 1 95.31 99 THR A N 1
ATOM 755 C CA . THR A 1 99 ? -0.211 -33.625 -4.699 1 95.31 99 THR A CA 1
ATOM 756 C C . THR A 1 99 ? -0.153 -33.094 -3.27 1 95.31 99 THR A C 1
ATOM 758 O O . THR A 1 99 ? 0.589 -33.625 -2.436 1 95.31 99 THR A O 1
ATOM 761 N N . MET A 1 100 ? -0.863 -32.062 -2.918 1 95.12 100 MET A N 1
ATOM 762 C CA . MET A 1 100 ? -0.795 -31.453 -1.586 1 95.12 100 MET A CA 1
ATOM 763 C C . MET A 1 100 ? -2.166 -31.453 -0.921 1 95.12 100 MET A C 1
ATOM 765 O O . MET A 1 100 ? -2.561 -32.438 -0.293 1 95.12 100 MET A O 1
ATOM 769 N N . THR A 1 101 ? -3.051 -30.469 -1.233 1 91.25 101 THR A N 1
ATOM 770 C CA . THR A 1 101 ? -4.32 -30.297 -0.535 1 91.25 101 THR A CA 1
ATOM 771 C C . THR A 1 101 ? -5.285 -31.422 -0.883 1 91.25 101 THR A C 1
ATOM 773 O O . THR A 1 101 ? -6.137 -31.781 -0.071 1 91.25 101 THR A O 1
ATOM 776 N N . HIS A 1 102 ? -5.176 -31.969 -2.084 1 93.62 102 HIS A N 1
ATOM 777 C CA . HIS A 1 102 ? -6.109 -33 -2.535 1 93.62 102 HIS A CA 1
ATOM 778 C C . HIS A 1 102 ? -5.375 -34.281 -2.873 1 93.62 102 HIS A C 1
ATOM 780 O O . HIS A 1 102 ? -5.84 -35.062 -3.709 1 93.62 102 HIS A O 1
ATOM 786 N N . ALA A 1 103 ? -4.27 -34.438 -2.258 1 92.44 103 ALA A N 1
ATOM 787 C CA . ALA A 1 103 ? -3.441 -35.625 -2.529 1 92.44 103 ALA A CA 1
ATOM 788 C C . ALA A 1 103 ? -4.172 -36.906 -2.16 1 92.44 103 ALA A C 1
ATOM 790 O O . ALA A 1 103 ? -3.908 -37.969 -2.736 1 92.44 103 ALA A O 1
ATOM 791 N N . GLY A 1 104 ? -5.148 -36.844 -1.316 1 93.62 104 GLY A N 1
ATOM 792 C CA . GLY A 1 104 ? -5.844 -38.031 -0.834 1 93.62 104 GLY A CA 1
ATOM 793 C C . GLY A 1 104 ? -6.961 -38.5 -1.756 1 93.62 104 GLY A C 1
ATOM 794 O O . GLY A 1 104 ? -7.477 -39.594 -1.615 1 93.62 104 GLY A O 1
ATOM 795 N N . MET A 1 105 ? -7.285 -37.719 -2.732 1 93.44 105 MET A N 1
ATOM 796 C CA . MET A 1 105 ? -8.328 -38.062 -3.697 1 93.44 105 MET A CA 1
ATOM 797 C C . MET A 1 105 ? -7.785 -39 -4.777 1 93.44 105 MET A C 1
ATOM 799 O O . MET A 1 105 ? -6.605 -38.938 -5.129 1 93.44 105 MET A O 1
ATOM 803 N N . THR A 1 106 ? -8.727 -39.875 -5.324 1 94.69 106 THR A N 1
ATOM 804 C CA . THR A 1 106 ? -8.367 -40.656 -6.496 1 94.69 106 THR A CA 1
ATOM 805 C C . THR A 1 106 ? -8.25 -39.75 -7.73 1 94.69 106 THR A C 1
ATOM 807 O O . THR A 1 106 ? -8.781 -38.656 -7.746 1 94.69 106 THR A O 1
ATOM 810 N N . ASP A 1 107 ? -7.555 -40.281 -8.742 1 92.69 107 ASP A N 1
ATOM 811 C CA . ASP A 1 107 ? -7.426 -39.531 -9.992 1 92.69 107 ASP A CA 1
ATOM 812 C C . ASP A 1 107 ? -8.797 -39.188 -10.562 1 92.69 107 ASP A C 1
ATOM 814 O O . ASP A 1 107 ? -9 -38.062 -11.055 1 92.69 107 ASP A O 1
ATOM 818 N N . GLU A 1 108 ? -9.672 -40.188 -10.531 1 94.38 108 GLU A N 1
ATOM 819 C CA . GLU A 1 108 ? -11.023 -39.969 -11.047 1 94.38 108 GLU A CA 1
ATOM 820 C C . GLU A 1 108 ? -11.75 -38.875 -10.273 1 94.38 108 GLU A C 1
ATOM 822 O O . GLU A 1 108 ? -12.391 -38 -10.867 1 94.38 108 GLU A O 1
ATOM 827 N N . ALA A 1 109 ? -11.641 -38.844 -8.977 1 95.38 109 ALA A N 1
ATOM 828 C CA . ALA A 1 109 ? -12.273 -37.844 -8.117 1 95.38 109 ALA A CA 1
ATOM 829 C C . ALA A 1 109 ? -11.703 -36.469 -8.383 1 95.38 109 ALA A C 1
ATOM 831 O O . ALA A 1 109 ? -12.445 -35.469 -8.414 1 95.38 109 ALA A O 1
ATOM 832 N N . ARG A 1 110 ? -10.383 -36.406 -8.555 1 94.69 110 ARG A N 1
ATOM 833 C CA . ARG A 1 110 ? -9.734 -35.125 -8.852 1 94.69 110 ARG A CA 1
ATOM 834 C C . ARG A 1 110 ? -10.227 -34.562 -10.18 1 94.69 110 ARG A C 1
ATOM 836 O O . ARG A 1 110 ? -10.508 -33.375 -10.289 1 94.69 110 ARG A O 1
ATOM 843 N N . ALA A 1 111 ? -10.336 -35.406 -11.172 1 92.12 111 ALA A N 1
ATOM 844 C CA . ALA A 1 111 ? -10.812 -35 -12.492 1 92.12 111 ALA A CA 1
ATOM 845 C C . ALA A 1 111 ? -12.219 -34.406 -12.406 1 92.12 111 ALA A C 1
ATOM 847 O O . ALA A 1 111 ? -12.516 -33.406 -13.023 1 92.12 111 ALA A O 1
ATOM 848 N N . ILE A 1 112 ? -13.078 -35.062 -11.602 1 93.19 112 ILE A N 1
ATOM 849 C CA . ILE A 1 112 ? -14.453 -34.625 -11.43 1 93.19 112 ILE A CA 1
ATOM 850 C C . ILE A 1 112 ? -14.477 -33.281 -10.734 1 93.19 112 ILE A C 1
ATOM 852 O O . ILE A 1 112 ? -15.297 -32.406 -11.07 1 93.19 112 ILE A O 1
ATOM 856 N N . ALA A 1 113 ? -13.508 -33.062 -9.891 1 93.62 113 ALA A N 1
ATOM 857 C CA . ALA A 1 113 ? -13.43 -31.844 -9.109 1 93.62 113 ALA A CA 1
ATOM 858 C C . ALA A 1 113 ? -12.719 -30.75 -9.891 1 93.62 113 ALA A C 1
ATOM 860 O O . ALA A 1 113 ? -12.594 -29.609 -9.414 1 93.62 113 ALA A O 1
ATOM 861 N N . GLY A 1 114 ? -12.188 -31.031 -11.062 1 92.69 114 GLY A N 1
ATOM 862 C CA . GLY A 1 114 ? -11.508 -30.047 -11.883 1 92.69 114 GLY A CA 1
ATOM 863 C C . GLY A 1 114 ? -10.07 -29.812 -11.453 1 92.69 114 GLY A C 1
ATOM 864 O O . GLY A 1 114 ? -9.5 -28.75 -11.719 1 92.69 114 GLY A O 1
ATOM 865 N N . ILE A 1 115 ? -9.508 -30.766 -10.758 1 94.62 115 ILE A N 1
ATOM 866 C CA . ILE A 1 115 ? -8.133 -30.672 -10.281 1 94.62 115 ILE A CA 1
ATOM 867 C C . ILE A 1 115 ? -7.203 -31.453 -11.195 1 94.62 115 ILE A C 1
ATOM 869 O O . ILE A 1 115 ? -6.969 -32.656 -10.977 1 94.62 115 ILE A O 1
ATOM 873 N N . SER A 1 116 ? -6.734 -30.766 -12.203 1 95.25 116 SER A N 1
ATOM 874 C CA . SER A 1 116 ? -5.805 -31.406 -13.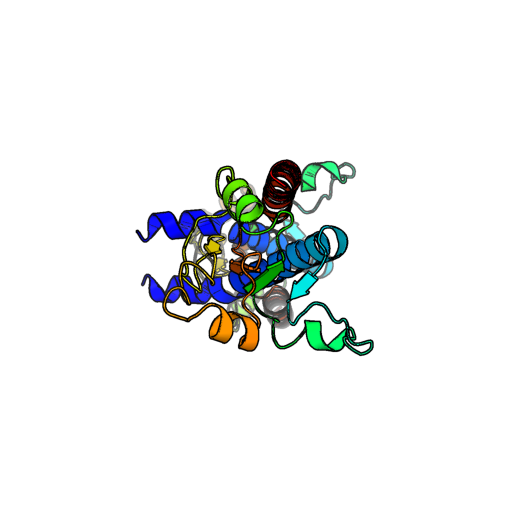133 1 95.25 116 SER A CA 1
ATOM 875 C C . SER A 1 116 ? -4.414 -31.531 -12.523 1 95.25 116 SER A C 1
ATOM 877 O O . SER A 1 116 ? -4.059 -30.781 -11.617 1 95.25 116 SER A O 1
ATOM 879 N N . PRO A 1 117 ? -3.607 -32.5 -13.023 1 95.75 117 PRO A N 1
ATOM 880 C CA . PRO A 1 117 ? -2.225 -32.594 -12.555 1 95.75 117 PRO A CA 1
ATOM 881 C C . PRO A 1 117 ? -1.385 -31.375 -12.875 1 95.75 117 PRO A C 1
ATOM 883 O O . PRO A 1 117 ? -0.288 -31.203 -12.336 1 95.75 117 PRO A O 1
ATOM 886 N N . ALA A 1 118 ? -1.894 -30.484 -13.766 1 97.5 118 ALA A N 1
ATOM 887 C CA . ALA A 1 118 ? -1.151 -29.297 -14.172 1 97.5 118 ALA A CA 1
ATOM 888 C C . ALA A 1 118 ? -1.607 -28.062 -13.383 1 97.5 118 ALA A C 1
ATOM 890 O O . ALA A 1 118 ? -1.029 -26.984 -13.516 1 97.5 118 ALA A O 1
ATOM 891 N N . LEU A 1 119 ? -2.598 -28.25 -12.516 1 97.44 119 LEU A N 1
ATOM 892 C CA . LEU A 1 119 ? -3.197 -27.125 -11.812 1 97.44 119 LEU A CA 1
ATOM 893 C C . LEU A 1 119 ? -2.262 -26.594 -10.727 1 97.44 119 LEU A C 1
ATOM 895 O O . LEU A 1 119 ? -1.775 -27.375 -9.898 1 97.44 119 LEU A O 1
ATOM 899 N N . VAL A 1 120 ? -1.976 -25.328 -10.773 1 98.19 120 VAL A N 1
ATOM 900 C CA . VAL A 1 120 ? -1.191 -24.625 -9.766 1 98.19 120 VAL A CA 1
ATOM 901 C C . VAL A 1 120 ? -2.037 -23.531 -9.125 1 98.19 120 VAL A C 1
ATOM 903 O O . VAL A 1 120 ? -2.684 -22.75 -9.82 1 98.19 120 VAL A O 1
ATOM 906 N N . ARG A 1 121 ? -2.082 -23.484 -7.832 1 97 121 ARG A N 1
ATOM 907 C CA . ARG A 1 121 ? -2.797 -22.453 -7.09 1 97 121 ARG A CA 1
ATOM 908 C C . ARG A 1 121 ? -1.826 -21.438 -6.496 1 97 121 ARG A C 1
ATOM 910 O O . ARG A 1 121 ? -0.821 -21.812 -5.891 1 97 121 ARG A O 1
ATOM 917 N N . LEU A 1 122 ? -2.203 -20.234 -6.734 1 97.25 122 LEU A N 1
ATOM 918 C CA . LEU A 1 122 ? -1.364 -19.141 -6.266 1 97.25 122 LEU A CA 1
ATOM 919 C C . LEU A 1 122 ? -2.078 -18.328 -5.188 1 97.25 122 LEU A C 1
ATOM 921 O O . LEU A 1 122 ? -3.273 -18.047 -5.305 1 97.25 122 LEU A O 1
ATOM 925 N N . SER A 1 123 ? -1.427 -18 -4.117 1 96.56 123 SER A N 1
ATOM 926 C CA . SER A 1 123 ? -1.754 -16.906 -3.203 1 96.56 123 SER A CA 1
ATOM 927 C C . SER A 1 123 ? -0.815 -15.727 -3.395 1 96.56 123 SER A C 1
ATOM 929 O O . SER A 1 123 ? 0.379 -15.812 -3.1 1 96.56 123 SER A O 1
ATOM 931 N N . ILE A 1 124 ? -1.321 -14.625 -3.826 1 97.19 124 ILE A N 1
ATOM 932 C CA . ILE A 1 124 ? -0.502 -13.492 -4.246 1 97.19 124 ILE A CA 1
ATOM 933 C C . ILE A 1 124 ? -0.248 -12.57 -3.055 1 97.19 124 ILE A C 1
ATOM 935 O O . ILE A 1 124 ? -1.188 -12.141 -2.383 1 97.19 124 ILE A O 1
ATOM 939 N N . GLY A 1 125 ? 0.982 -12.305 -2.828 1 96.75 125 GLY A N 1
ATOM 940 C CA . GLY A 1 125 ? 1.389 -11.438 -1.735 1 96.75 125 GLY A CA 1
ATOM 941 C C . GLY A 1 125 ? 1.511 -9.984 -2.145 1 96.75 125 GLY A C 1
ATOM 942 O O . GLY A 1 125 ? 0.841 -9.539 -3.08 1 96.75 125 GLY A O 1
ATOM 943 N N . ILE A 1 126 ? 2.35 -9.25 -1.315 1 96.31 126 ILE A N 1
ATOM 944 C CA . ILE A 1 126 ? 2.365 -7.801 -1.521 1 96.31 126 ILE A CA 1
ATOM 945 C C . ILE A 1 126 ? 3.752 -7.363 -1.983 1 96.31 126 ILE A C 1
ATOM 947 O O . ILE A 1 126 ? 4.16 -6.223 -1.744 1 96.31 126 ILE A O 1
ATOM 951 N N . GLU A 1 127 ? 4.57 -8.336 -2.549 1 96.75 127 GLU A N 1
ATOM 952 C CA . GLU A 1 127 ? 5.852 -8 -3.158 1 96.75 127 GLU A CA 1
ATOM 953 C C . GLU A 1 127 ? 5.668 -7.117 -4.391 1 96.75 127 GLU A C 1
ATOM 955 O O . GLU A 1 127 ? 4.539 -6.746 -4.727 1 96.75 127 GLU A O 1
ATOM 960 N N . ASP A 1 128 ? 6.777 -6.727 -5.004 1 96.44 128 ASP A N 1
ATOM 961 C CA . ASP A 1 128 ? 6.723 -5.965 -6.246 1 96.44 128 ASP A CA 1
ATOM 962 C C . ASP A 1 128 ? 6.078 -6.781 -7.363 1 96.44 128 ASP A C 1
ATOM 964 O O . ASP A 1 128 ? 6.504 -7.902 -7.645 1 96.44 128 ASP A O 1
ATOM 968 N N . ALA A 1 129 ? 5.074 -6.172 -7.93 1 97.19 129 ALA A N 1
ATOM 969 C CA . ALA A 1 129 ? 4.312 -6.895 -8.945 1 97.19 129 ALA A CA 1
ATOM 970 C C . ALA A 1 129 ? 5.203 -7.309 -10.109 1 97.19 129 ALA A C 1
ATOM 972 O O . ALA A 1 129 ? 5.051 -8.398 -10.664 1 97.19 129 ALA A O 1
ATOM 973 N N . GLY A 1 130 ? 6.059 -6.426 -10.477 1 97.94 130 GLY A N 1
ATOM 974 C CA . GLY A 1 130 ? 6.965 -6.742 -11.57 1 97.94 130 GLY A CA 1
ATOM 975 C C . GLY A 1 130 ? 7.855 -7.934 -11.273 1 97.94 130 GLY A C 1
ATOM 976 O O . GLY A 1 130 ? 8.094 -8.766 -12.156 1 97.94 130 GLY A O 1
ATOM 977 N N . ASP A 1 131 ? 8.312 -8.008 -10.055 1 98.12 131 ASP A N 1
ATOM 978 C CA . ASP A 1 131 ? 9.156 -9.133 -9.648 1 98.12 131 ASP A CA 1
ATOM 979 C C . ASP A 1 131 ? 8.375 -10.445 -9.68 1 98.12 131 ASP A C 1
ATOM 981 O O . ASP A 1 131 ? 8.898 -11.477 -10.094 1 98.12 131 ASP A O 1
ATOM 985 N N . LEU A 1 132 ? 7.176 -10.398 -9.227 1 98.5 132 LEU A N 1
ATOM 986 C CA . LEU A 1 132 ? 6.324 -11.586 -9.242 1 98.5 132 LEU A CA 1
ATOM 987 C C . LEU A 1 132 ? 6.125 -12.094 -10.664 1 98.5 132 LEU A C 1
ATOM 989 O O . LEU A 1 132 ? 6.273 -13.289 -10.93 1 98.5 132 LEU A O 1
ATOM 993 N N . VAL A 1 133 ? 5.77 -11.18 -11.562 1 98.69 133 VAL A N 1
ATOM 994 C CA . VAL A 1 133 ? 5.492 -11.531 -12.953 1 98.69 133 VAL A CA 1
ATOM 995 C C . VAL A 1 133 ? 6.754 -12.078 -13.609 1 98.69 133 VAL A C 1
ATOM 997 O O . VAL A 1 133 ? 6.699 -13.078 -14.328 1 98.69 133 VAL A O 1
ATOM 1000 N N . ALA A 1 134 ? 7.844 -11.438 -13.281 1 98.69 134 ALA A N 1
ATOM 1001 C CA . ALA A 1 134 ? 9.102 -11.883 -13.867 1 98.69 134 ALA A CA 1
ATOM 1002 C C . ALA A 1 134 ? 9.461 -13.289 -13.398 1 98.69 134 ALA A C 1
ATOM 1004 O O . ALA A 1 134 ? 9.914 -14.117 -14.188 1 98.69 134 ALA A O 1
ATOM 1005 N N . ASP A 1 135 ? 9.32 -13.547 -12.188 1 98.75 135 ASP A N 1
ATOM 1006 C CA . ASP A 1 135 ? 9.609 -14.867 -11.641 1 98.75 135 ASP A CA 1
ATOM 1007 C C . ASP A 1 135 ? 8.688 -15.922 -12.25 1 98.75 135 ASP A C 1
ATOM 1009 O O . ASP A 1 135 ? 9.141 -17.016 -12.594 1 98.75 135 ASP A O 1
ATOM 1013 N N . LEU A 1 136 ? 7.438 -15.594 -12.406 1 98.56 136 LEU A N 1
ATOM 1014 C CA . LEU A 1 136 ? 6.473 -16.5 -13.023 1 98.56 136 LEU A CA 1
ATOM 1015 C C . LEU A 1 136 ? 6.844 -16.781 -14.477 1 98.56 136 LEU A C 1
ATOM 1017 O O . LEU A 1 136 ? 6.77 -17.938 -14.922 1 98.56 136 LEU A O 1
ATOM 1021 N N . ASP A 1 137 ? 7.164 -15.75 -15.148 1 98.69 137 ASP A N 1
ATOM 1022 C CA . ASP A 1 137 ? 7.523 -15.914 -16.562 1 98.69 137 ASP A CA 1
ATOM 1023 C C . ASP A 1 137 ? 8.711 -16.859 -16.719 1 98.69 137 ASP A C 1
ATOM 1025 O O . ASP A 1 137 ? 8.672 -17.781 -17.547 1 98.69 137 ASP A O 1
ATOM 1029 N N . ALA A 1 138 ? 9.727 -16.625 -15.898 1 98.56 138 ALA A N 1
ATOM 1030 C CA . ALA A 1 138 ? 10.883 -17.5 -15.914 1 98.56 138 ALA A CA 1
ATOM 1031 C C . ALA A 1 138 ? 10.492 -18.938 -15.57 1 98.56 138 ALA A C 1
ATOM 1033 O O . ALA A 1 138 ? 10.992 -19.891 -16.172 1 98.56 138 ALA A O 1
ATOM 1034 N N . GLY A 1 139 ? 9.656 -19.016 -14.555 1 98.5 139 GLY A N 1
ATOM 1035 C CA . GLY A 1 139 ? 9.18 -20.344 -14.164 1 98.5 139 GLY A CA 1
ATOM 1036 C C . GLY A 1 139 ? 8.391 -21.031 -15.25 1 98.5 139 GLY A C 1
ATOM 1037 O O . GLY A 1 139 ? 8.562 -22.234 -15.477 1 98.5 139 GLY A O 1
ATOM 1038 N N . ILE A 1 140 ? 7.539 -20.359 -15.969 1 98.44 140 ILE A N 1
ATOM 1039 C CA . ILE A 1 140 ? 6.723 -20.922 -17.031 1 98.44 140 ILE A CA 1
ATOM 1040 C C . ILE A 1 140 ? 7.609 -21.344 -18.203 1 98.44 140 ILE A C 1
ATOM 1042 O O . ILE A 1 140 ? 7.383 -22.375 -18.828 1 98.44 140 ILE A O 1
ATOM 1046 N N . ALA A 1 141 ? 8.617 -20.562 -18.438 1 98.31 141 ALA A N 1
ATOM 1047 C CA . ALA A 1 141 ? 9.578 -20.938 -19.469 1 98.31 141 ALA A CA 1
ATOM 1048 C C . ALA A 1 141 ? 10.25 -22.266 -19.141 1 98.31 141 ALA A C 1
ATOM 1050 O O . ALA A 1 141 ? 10.422 -23.109 -20.016 1 98.31 141 ALA A O 1
ATOM 1051 N N . ARG A 1 142 ? 10.617 -22.438 -17.875 1 98.19 142 ARG A N 1
ATOM 1052 C CA . ARG A 1 142 ? 11.188 -23.703 -17.453 1 98.19 142 ARG A CA 1
ATOM 1053 C C . ARG A 1 142 ? 10.195 -24.844 -17.625 1 98.19 142 ARG A C 1
ATOM 1055 O O . ARG A 1 142 ? 10.57 -25.938 -18.047 1 98.19 142 ARG A O 1
ATOM 1062 N N . ALA A 1 143 ? 8.953 -24.547 -17.281 1 98.12 143 ALA A N 1
ATOM 1063 C CA . ALA A 1 143 ? 7.906 -25.547 -17.391 1 98.12 143 ALA A CA 1
ATOM 1064 C C . ALA A 1 143 ? 7.719 -25.984 -18.844 1 98.12 143 ALA A C 1
ATOM 1066 O O . ALA A 1 143 ? 7.559 -27.172 -19.125 1 98.12 143 ALA A O 1
ATOM 1067 N N . GLU A 1 144 ? 7.758 -25.062 -19.766 1 97.31 144 GLU A N 1
ATOM 1068 C CA . GLU A 1 144 ? 7.598 -25.359 -21.188 1 97.31 144 GLU A CA 1
ATOM 1069 C C . GLU A 1 144 ? 8.758 -26.188 -21.703 1 97.31 144 GLU A C 1
ATOM 1071 O O . GLU A 1 144 ? 8.57 -27.047 -22.578 1 97.31 144 GLU A O 1
ATOM 1076 N N . ALA A 1 145 ? 9.852 -25.953 -21.141 1 96.06 145 ALA A N 1
ATOM 1077 C CA . ALA A 1 145 ? 11.047 -26.672 -21.578 1 96.06 145 ALA A CA 1
ATOM 1078 C C . ALA A 1 145 ? 11.047 -28.109 -21.031 1 96.06 145 ALA A C 1
ATOM 1080 O O . ALA A 1 145 ? 11.703 -28.984 -21.594 1 96.06 145 ALA A O 1
ATOM 1081 N N . ALA A 1 146 ? 10.391 -28.25 -19.953 1 90.62 146 ALA A N 1
ATOM 1082 C CA . ALA A 1 146 ? 10.359 -29.562 -19.312 1 90.62 146 ALA A CA 1
ATOM 1083 C C . ALA A 1 146 ? 9.398 -30.5 -20.016 1 90.62 146 ALA A C 1
ATOM 1085 O O . ALA A 1 146 ? 9.422 -31.703 -19.812 1 90.62 146 ALA A O 1
ATOM 1086 N N . SER A 1 147 ? 8.391 -29.969 -20.922 1 76.31 147 SER A N 1
ATOM 1087 C CA . SER A 1 147 ? 7.449 -30.781 -21.688 1 76.31 147 SER A CA 1
ATOM 1088 C C . SER A 1 147 ? 8.156 -31.516 -22.812 1 76.31 147 SER A C 1
ATOM 1090 O O . SER A 1 147 ? 9.18 -31.047 -23.328 1 76.31 147 SER A O 1
ATOM 1092 N N . MET B 1 1 ? 9.852 -12.031 15.391 1 33.56 1 MET B N 1
ATOM 1093 C CA . MET B 1 1 ? 8.602 -12.352 14.711 1 33.56 1 MET B CA 1
ATOM 1094 C C . MET B 1 1 ? 7.887 -11.078 14.266 1 33.56 1 MET B C 1
ATOM 1096 O O . MET B 1 1 ? 7.453 -10.977 13.117 1 33.56 1 MET B O 1
ATOM 1100 N N . LEU B 1 2 ? 7.68 -10.031 15.234 1 43.75 2 LEU B N 1
ATOM 1101 C CA . LEU B 1 2 ? 7.02 -8.742 15.07 1 43.75 2 LEU B CA 1
ATOM 1102 C C . LEU B 1 2 ? 7.781 -7.867 14.078 1 43.75 2 LEU B C 1
ATOM 1104 O O . LEU B 1 2 ? 7.176 -7.227 13.219 1 43.75 2 LEU B O 1
ATOM 1108 N N . THR B 1 3 ? 9.141 -8.039 14.133 1 53.81 3 THR B N 1
ATOM 1109 C CA . THR B 1 3 ? 10.039 -7.172 13.375 1 53.81 3 THR B CA 1
ATOM 1110 C C . THR B 1 3 ? 10.094 -7.602 11.906 1 53.81 3 THR B C 1
ATOM 1112 O O . THR B 1 3 ? 10.117 -6.758 11.008 1 53.81 3 THR B O 1
ATOM 1115 N N . GLN B 1 4 ? 9.953 -8.953 11.695 1 57.72 4 GLN B N 1
ATOM 1116 C CA . GLN B 1 4 ? 10.109 -9.414 10.312 1 57.72 4 GLN B CA 1
ATOM 1117 C C . GLN B 1 4 ? 8.883 -9.07 9.477 1 57.72 4 GLN B C 1
ATOM 1119 O O . GLN B 1 4 ? 9.008 -8.664 8.32 1 57.72 4 GLN B O 1
ATOM 1124 N N . ARG B 1 5 ? 7.797 -9.086 10.141 1 63.81 5 ARG B N 1
ATOM 1125 C CA . ARG B 1 5 ? 6.57 -8.773 9.414 1 63.81 5 ARG B CA 1
ATOM 1126 C C . ARG B 1 5 ? 6.516 -7.297 9.039 1 63.81 5 ARG B C 1
ATOM 1128 O O . ARG B 1 5 ? 6.039 -6.941 7.957 1 63.81 5 ARG B O 1
ATOM 1135 N N . GLY B 1 6 ? 7.098 -6.57 9.953 1 74.56 6 GLY B N 1
ATOM 1136 C CA . GLY B 1 6 ? 7.148 -5.141 9.688 1 74.56 6 GLY B CA 1
ATOM 1137 C C . GLY B 1 6 ? 8.008 -4.797 8.477 1 74.56 6 GLY B 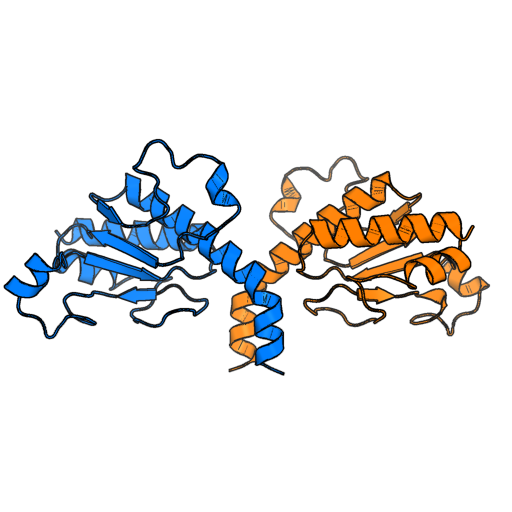C 1
ATOM 1138 O O . GLY B 1 6 ? 7.645 -3.924 7.688 1 74.56 6 GLY B O 1
ATOM 1139 N N . LEU B 1 7 ? 9.008 -5.621 8.352 1 84.12 7 LEU B N 1
ATOM 1140 C CA . LEU B 1 7 ? 9.938 -5.352 7.258 1 84.12 7 LEU B CA 1
ATOM 1141 C C . LEU B 1 7 ? 9.32 -5.738 5.918 1 84.12 7 LEU B C 1
ATOM 1143 O O . LEU B 1 7 ? 9.555 -5.07 4.906 1 84.12 7 LEU B O 1
ATOM 1147 N N . ARG B 1 8 ? 8.469 -6.703 5.898 1 87.94 8 ARG B N 1
ATOM 1148 C CA . ARG B 1 8 ? 7.883 -7.188 4.652 1 87.94 8 ARG B CA 1
ATOM 1149 C C . ARG B 1 8 ? 6.816 -6.227 4.137 1 87.94 8 ARG B C 1
ATOM 1151 O O . ARG B 1 8 ? 6.52 -6.207 2.939 1 87.94 8 ARG B O 1
ATOM 1158 N N . THR B 1 9 ? 6.344 -5.375 5.078 1 92.69 9 THR B N 1
ATOM 1159 C CA . THR B 1 9 ? 5.285 -4.461 4.668 1 92.69 9 THR B CA 1
ATOM 1160 C C . THR B 1 9 ? 5.844 -3.064 4.414 1 92.69 9 THR B C 1
ATOM 1162 O O . THR B 1 9 ? 5.125 -2.176 3.953 1 92.69 9 THR B O 1
ATOM 1165 N N . LEU B 1 10 ? 7.094 -2.867 4.629 1 92 10 LEU B N 1
ATOM 1166 C CA . LEU B 1 10 ? 7.699 -1.54 4.578 1 92 10 LEU B CA 1
ATOM 1167 C C . LEU B 1 10 ? 7.52 -0.916 3.197 1 92 10 LEU B C 1
ATOM 1169 O O . LEU B 1 10 ? 7.09 0.234 3.082 1 92 10 LEU B O 1
ATOM 1173 N N . PRO B 1 11 ? 7.797 -1.69 2.123 1 92.19 11 PRO B N 1
ATOM 1174 C CA . PRO B 1 11 ? 7.684 -1.061 0.806 1 92.19 11 PRO B CA 1
ATOM 1175 C C . PRO B 1 11 ? 6.27 -0.562 0.512 1 92.19 11 PRO B C 1
ATOM 1177 O O . PRO B 1 11 ? 6.098 0.529 -0.038 1 92.19 11 PRO B O 1
ATOM 1180 N N . VAL B 1 12 ? 5.289 -1.278 0.906 1 93.94 12 VAL B N 1
ATOM 1181 C CA . VAL B 1 12 ? 3.908 -0.892 0.625 1 93.94 12 VAL B CA 1
ATOM 1182 C C . VAL B 1 12 ? 3.512 0.289 1.508 1 93.94 12 VAL B C 1
ATOM 1184 O O . VAL B 1 12 ? 2.775 1.177 1.073 1 93.94 12 VAL B O 1
ATOM 1187 N N . ARG B 1 13 ? 3.951 0.294 2.693 1 93.94 13 ARG B N 1
ATOM 1188 C CA . ARG B 1 13 ? 3.668 1.408 3.592 1 93.94 13 ARG B CA 1
ATOM 1189 C C . ARG B 1 13 ? 4.352 2.684 3.113 1 93.94 13 ARG B C 1
ATOM 1191 O O . ARG B 1 13 ? 3.748 3.76 3.121 1 93.94 13 ARG B O 1
ATOM 1198 N N . LEU B 1 14 ? 5.598 2.551 2.686 1 93.56 14 LEU B N 1
ATOM 1199 C CA . LEU B 1 14 ? 6.348 3.711 2.217 1 93.56 14 LEU B CA 1
ATOM 1200 C C . LEU B 1 14 ? 5.676 4.336 0.996 1 93.56 14 LEU B C 1
ATOM 1202 O O . LEU B 1 14 ? 5.562 5.559 0.903 1 93.56 14 LEU B O 1
ATOM 1206 N N . ARG B 1 15 ? 5.273 3.498 0.148 1 93.25 15 ARG B N 1
ATOM 1207 C CA . ARG B 1 15 ? 4.586 3.992 -1.041 1 93.25 15 ARG B CA 1
ATOM 1208 C C . ARG B 1 15 ? 3.316 4.75 -0.665 1 93.25 15 ARG B C 1
ATOM 1210 O O . ARG B 1 15 ? 3.021 5.801 -1.236 1 93.25 15 ARG B O 1
ATOM 1217 N N . GLN B 1 16 ? 2.578 4.219 0.251 1 94.88 16 GLN B N 1
ATOM 1218 C CA . GLN B 1 16 ? 1.341 4.867 0.667 1 94.88 16 GLN B CA 1
ATOM 1219 C C . GLN B 1 16 ? 1.624 6.203 1.35 1 94.88 16 GLN B C 1
ATOM 1221 O O . GLN B 1 16 ? 0.895 7.176 1.147 1 94.88 16 GLN B O 1
ATOM 1226 N N . HIS B 1 17 ? 2.629 6.219 2.16 1 95.75 17 HIS B N 1
ATOM 1227 C CA . HIS B 1 17 ? 3.053 7.473 2.771 1 95.75 17 HIS B CA 1
ATOM 1228 C C . HIS B 1 17 ? 3.318 8.539 1.714 1 95.75 17 HIS B C 1
ATOM 1230 O O . HIS B 1 17 ? 2.852 9.672 1.84 1 95.75 17 HIS B O 1
ATOM 1236 N N . ASP B 1 18 ? 4.059 8.188 0.771 1 94 18 ASP B N 1
ATOM 1237 C CA . ASP B 1 18 ? 4.449 9.109 -0.288 1 94 18 ASP B CA 1
ATOM 1238 C C . ASP B 1 18 ? 3.232 9.609 -1.061 1 94 18 ASP B C 1
ATOM 1240 O O . ASP B 1 18 ? 3.102 10.812 -1.312 1 94 18 ASP B O 1
ATOM 1244 N N . GLU B 1 19 ? 2.408 8.695 -1.417 1 94.5 19 GLU B N 1
ATOM 1245 C CA . GLU B 1 19 ? 1.195 9.055 -2.145 1 94.5 19 GLU B CA 1
ATOM 1246 C C . GLU B 1 19 ? 0.326 10.016 -1.333 1 94.5 19 GLU B C 1
ATOM 1248 O O . GLU B 1 19 ? -0.19 11 -1.866 1 94.5 19 GLU B O 1
ATOM 1253 N N . ASN B 1 20 ? 0.142 9.664 -0.122 1 97.31 20 ASN B N 1
ATOM 1254 C CA . ASN B 1 20 ? -0.661 10.516 0.75 1 97.31 20 ASN B CA 1
ATOM 1255 C C . ASN B 1 20 ? -0.032 11.891 0.924 1 97.31 20 ASN B C 1
ATOM 1257 O O . ASN B 1 20 ? -0.732 12.906 0.9 1 97.31 20 ASN B O 1
ATOM 1261 N N . ALA B 1 21 ? 1.303 11.898 1.135 1 96.44 21 ALA B N 1
ATOM 1262 C CA . ALA B 1 21 ? 1.996 13.18 1.296 1 96.44 21 ALA B CA 1
ATOM 1263 C C . ALA B 1 21 ? 1.828 14.055 0.058 1 96.44 21 ALA B C 1
ATOM 1265 O O . ALA B 1 21 ? 1.6 15.258 0.17 1 96.44 21 ALA B O 1
ATOM 1266 N N . HIS B 1 22 ? 1.935 13.461 -1.053 1 95.56 22 HIS B N 1
ATOM 1267 C CA . HIS B 1 22 ? 1.736 14.195 -2.301 1 95.56 22 HIS B CA 1
ATOM 1268 C C . HIS B 1 22 ? 0.331 14.781 -2.379 1 95.56 22 HIS B C 1
ATOM 1270 O O . HIS B 1 22 ? 0.164 15.961 -2.672 1 95.56 22 HIS B O 1
ATOM 1276 N N . ALA B 1 23 ? -0.636 13.984 -2.094 1 97.19 23 ALA B N 1
ATOM 1277 C CA . ALA B 1 23 ? -2.027 14.422 -2.16 1 97.19 23 ALA B CA 1
ATOM 1278 C C . ALA B 1 23 ? -2.285 15.578 -1.198 1 97.19 23 ALA B C 1
ATOM 1280 O O . ALA B 1 23 ? -2.918 16.578 -1.566 1 97.19 23 ALA B O 1
ATOM 1281 N N . VAL B 1 24 ? -1.811 15.453 -0.056 1 98.12 24 VAL B N 1
ATOM 1282 C CA . VAL B 1 24 ? -2.014 16.469 0.975 1 98.12 24 VAL B CA 1
ATOM 1283 C C . VAL B 1 24 ? -1.282 17.75 0.589 1 98.12 24 VAL B C 1
ATOM 1285 O O . VAL B 1 24 ? -1.842 18.844 0.688 1 98.12 24 VAL B O 1
ATOM 1288 N N . ALA B 1 25 ? -0.007 17.594 0.143 1 97.31 25 ALA B N 1
ATOM 1289 C CA . ALA B 1 25 ? 0.781 18.75 -0.246 1 97.31 25 ALA B CA 1
ATOM 1290 C C . ALA B 1 25 ? 0.119 19.5 -1.398 1 97.31 25 ALA B C 1
ATOM 1292 O O . ALA B 1 25 ? 0.036 20.734 -1.381 1 97.31 25 ALA B O 1
ATOM 1293 N N . GLU B 1 26 ? -0.309 18.812 -2.322 1 96 26 GLU B N 1
ATOM 1294 C CA . GLU B 1 26 ? -0.961 19.422 -3.477 1 96 26 GLU B CA 1
ATOM 1295 C C . GLU B 1 26 ? -2.238 20.156 -3.068 1 96 26 GLU B C 1
ATOM 1297 O O . GLU B 1 26 ? -2.502 21.266 -3.533 1 96 26 GLU B O 1
ATOM 1302 N N . PHE B 1 27 ? -2.984 19.516 -2.305 1 98 27 PHE B N 1
ATOM 1303 C CA . PHE B 1 27 ? -4.199 20.141 -1.8 1 98 27 PHE B CA 1
ATOM 1304 C C . PHE B 1 27 ? -3.871 21.438 -1.072 1 98 27 PHE B C 1
ATOM 1306 O O . PHE B 1 27 ? -4.48 22.484 -1.339 1 98 27 PHE B O 1
ATOM 1313 N N . LEU B 1 28 ? -2.912 21.375 -0.172 1 98.25 28 LEU B N 1
ATOM 1314 C CA . LEU B 1 28 ? -2.561 22.516 0.657 1 98.25 28 LEU B CA 1
ATOM 1315 C C . LEU B 1 28 ? -1.982 23.656 -0.193 1 98.25 28 LEU B C 1
ATOM 1317 O O . LEU B 1 28 ? -2.193 24.828 0.105 1 98.25 28 LEU B O 1
ATOM 1321 N N . ARG B 1 29 ? -1.245 23.297 -1.189 1 96.31 29 ARG B N 1
ATOM 1322 C CA . ARG B 1 29 ? -0.638 24.281 -2.076 1 96.31 29 ARG B CA 1
ATOM 1323 C C . ARG B 1 29 ? -1.687 25.25 -2.617 1 96.31 29 ARG B C 1
ATOM 1325 O O . ARG B 1 29 ? -1.428 26.438 -2.744 1 96.31 29 ARG B O 1
ATOM 1332 N N . ASP B 1 30 ? -2.812 24.766 -2.865 1 95.88 30 ASP B N 1
ATOM 1333 C CA . ASP B 1 30 ? -3.869 25.578 -3.465 1 95.88 30 ASP B CA 1
ATOM 1334 C C . ASP B 1 30 ? -4.793 26.156 -2.395 1 95.88 30 ASP B C 1
ATOM 1336 O O . ASP B 1 30 ? -5.637 27 -2.688 1 95.88 30 ASP B O 1
ATOM 1340 N N . ARG B 1 31 ? -4.602 25.75 -1.204 1 97.56 31 ARG B N 1
ATOM 1341 C CA . ARG B 1 31 ? -5.609 26.031 -0.186 1 97.56 31 ARG B CA 1
ATOM 1342 C C . ARG B 1 31 ? -5.094 27.047 0.832 1 97.56 31 ARG B C 1
ATOM 1344 O O . ARG B 1 31 ? -5.875 27.766 1.444 1 97.56 31 ARG B O 1
ATOM 1351 N N . VAL B 1 32 ? -3.768 27.094 0.997 1 97.81 32 VAL B N 1
ATOM 1352 C CA . VAL B 1 32 ? -3.193 27.969 2.018 1 97.81 32 VAL B CA 1
ATOM 1353 C C . VAL B 1 32 ? -2.074 28.812 1.409 1 97.81 32 VAL B C 1
ATOM 1355 O O . VAL B 1 32 ? -1.713 28.625 0.245 1 97.81 32 VAL B O 1
ATOM 1358 N N . GLU B 1 33 ? -1.554 29.703 2.191 1 94.81 33 GLU B N 1
ATOM 1359 C CA . GLU B 1 33 ? -0.603 30.688 1.688 1 94.81 33 GLU B CA 1
ATOM 1360 C C . GLU B 1 33 ? 0.764 30.062 1.434 1 94.81 33 GLU B C 1
ATOM 1362 O O . GLU B 1 33 ? 1.448 30.422 0.473 1 94.81 33 GLU B O 1
ATOM 1367 N N . ALA B 1 34 ? 1.192 29.141 2.293 1 96.06 34 ALA B N 1
ATOM 1368 C CA . ALA B 1 34 ? 2.525 28.562 2.148 1 96.06 34 ALA B CA 1
ATOM 1369 C C . ALA B 1 34 ? 2.545 27.094 2.604 1 96.06 34 ALA B C 1
ATOM 1371 O O . ALA B 1 34 ? 1.988 26.766 3.65 1 96.06 34 ALA B O 1
ATOM 1372 N N . VAL B 1 35 ? 3.17 26.297 1.811 1 96.62 35 VAL B N 1
ATOM 1373 C CA . VAL B 1 35 ? 3.408 24.875 2.098 1 96.62 35 VAL B CA 1
ATOM 1374 C C . VAL B 1 35 ? 4.887 24.547 1.896 1 96.62 35 VAL B C 1
ATOM 1376 O O . VAL B 1 35 ? 5.504 25.016 0.937 1 96.62 35 VAL B O 1
ATOM 1379 N N . TYR B 1 36 ? 5.387 23.797 2.795 1 94.69 36 TYR B N 1
ATOM 1380 C CA . TYR B 1 36 ? 6.785 23.391 2.744 1 94.69 36 TYR B CA 1
ATOM 1381 C C . TYR B 1 36 ? 6.918 21.875 2.672 1 94.69 36 TYR B C 1
ATOM 1383 O O . TYR B 1 36 ? 6.68 21.172 3.66 1 94.69 36 TYR B O 1
ATOM 1391 N N . TRP B 1 37 ? 7.242 21.391 1.558 1 94.62 37 TRP B N 1
ATOM 1392 C CA . TRP B 1 37 ? 7.465 19.969 1.293 1 94.62 37 TRP B CA 1
ATOM 1393 C C . TRP B 1 37 ? 8.484 19.781 0.175 1 94.62 37 TRP B C 1
ATOM 1395 O O . TRP B 1 37 ? 8.344 20.344 -0.908 1 94.62 37 TRP B O 1
ATOM 1405 N N . PRO B 1 38 ? 9.453 18.938 0.407 1 88.94 38 PRO B N 1
ATOM 1406 C CA . PRO B 1 38 ? 10.531 18.781 -0.577 1 88.94 38 PRO B CA 1
ATOM 1407 C C . PRO B 1 38 ? 10.023 18.25 -1.92 1 88.94 38 PRO B C 1
ATOM 1409 O O . PRO B 1 38 ? 10.664 18.469 -2.951 1 88.94 38 PRO B O 1
ATOM 1412 N N . GLY B 1 39 ? 8.953 17.656 -1.931 1 86.75 39 GLY B N 1
ATOM 1413 C CA . GLY B 1 39 ? 8.438 17.062 -3.152 1 86.75 39 GLY B CA 1
ATOM 1414 C C . GLY B 1 39 ? 7.648 18.031 -4.008 1 86.75 39 GLY B C 1
ATOM 1415 O O . GLY B 1 39 ? 7.266 17.703 -5.133 1 86.75 39 GLY B O 1
ATOM 1416 N N . LEU B 1 40 ? 7.262 19.125 -3.496 1 82.5 40 LEU B N 1
ATOM 1417 C CA . LEU B 1 40 ? 6.492 20.109 -4.246 1 82.5 40 LEU B CA 1
ATOM 1418 C C . LEU B 1 40 ? 7.395 20.891 -5.188 1 82.5 40 LEU B C 1
ATOM 1420 O O . LEU B 1 40 ? 8.484 21.328 -4.797 1 82.5 40 LEU B O 1
ATOM 1424 N N . GLY B 1 41 ? 7.984 20.297 -6.371 1 61.66 41 GLY B N 1
ATOM 1425 C CA . GLY B 1 41 ? 8.82 20.969 -7.355 1 61.66 41 GLY B CA 1
ATOM 1426 C C . GLY B 1 41 ? 8.531 22.453 -7.465 1 61.66 41 GLY B C 1
ATOM 1427 O O . GLY B 1 41 ? 7.453 22.844 -7.906 1 61.66 41 GLY B O 1
ATOM 1428 N N . THR B 1 42 ? 8.469 23.281 -6.523 1 49.81 42 THR B N 1
ATOM 1429 C CA . THR B 1 42 ? 8.5 24.641 -7.027 1 49.81 42 THR B CA 1
ATOM 1430 C C . THR B 1 42 ? 9.641 24.844 -8.016 1 49.81 42 THR B C 1
ATOM 1432 O O . THR B 1 42 ? 9.727 25.859 -8.688 1 49.81 42 THR B O 1
ATOM 1435 N N . HIS B 1 43 ? 10.719 24.141 -7.973 1 46.38 43 HIS B N 1
ATOM 1436 C CA . HIS B 1 43 ? 11.766 24.391 -8.953 1 46.38 43 HIS B CA 1
ATOM 1437 C C . HIS B 1 43 ? 11.453 23.719 -10.281 1 46.38 43 HIS B C 1
ATOM 1439 O O . HIS B 1 43 ? 10.914 22.609 -10.305 1 46.38 43 HIS B O 1
ATOM 1445 N N . PRO B 1 44 ? 11.438 24.297 -11.539 1 43.84 44 PRO B N 1
ATOM 1446 C CA . PRO B 1 44 ? 11.234 23.844 -12.914 1 43.84 44 PRO B CA 1
ATOM 1447 C C . PRO B 1 44 ? 11.68 22.406 -13.133 1 43.84 44 PRO B C 1
ATOM 1449 O O . PRO B 1 44 ? 11.195 21.734 -14.055 1 43.84 44 PRO B O 1
ATOM 1452 N N . GLY B 1 45 ? 12.844 21.906 -12.742 1 40.47 45 GLY B N 1
ATOM 1453 C CA . GLY B 1 45 ? 13.531 20.672 -13.07 1 40.47 45 GLY B CA 1
ATOM 1454 C C . GLY B 1 45 ? 12.969 19.469 -12.336 1 40.47 45 GLY B C 1
ATOM 1455 O O . GLY B 1 45 ? 13.641 18.438 -12.219 1 40.47 45 GLY B O 1
ATOM 1456 N N . TYR B 1 46 ? 12.07 19.516 -11.547 1 45.03 46 TYR B N 1
ATOM 1457 C CA . TYR B 1 46 ? 11.562 18.359 -10.82 1 45.03 46 TYR B CA 1
ATOM 1458 C C . TYR B 1 46 ? 10.898 17.359 -11.773 1 45.03 46 TYR B C 1
ATOM 1460 O O . TYR B 1 46 ? 9.711 17.5 -12.086 1 45.03 46 TYR B O 1
ATOM 1468 N N . ASP B 1 47 ? 11.344 17.25 -13 1 40.69 47 ASP B N 1
ATOM 1469 C CA . ASP B 1 47 ? 10.891 16.312 -14.016 1 40.69 47 ASP B CA 1
ATOM 1470 C C . ASP B 1 47 ? 10.555 14.953 -13.398 1 40.69 47 ASP B C 1
ATOM 1472 O O . ASP B 1 47 ? 10.953 14.672 -12.266 1 40.69 47 ASP B O 1
ATOM 1476 N N . VAL B 1 48 ? 10.211 13.906 -14.406 1 39.41 48 VAL B N 1
ATOM 1477 C CA . VAL B 1 48 ? 9.898 12.477 -14.461 1 39.41 48 VAL B CA 1
ATOM 1478 C C . VAL B 1 48 ? 10.914 11.695 -13.617 1 39.41 48 VAL B C 1
ATOM 1480 O O . VAL B 1 48 ? 10.688 10.531 -13.297 1 39.41 48 VAL B O 1
ATOM 1483 N N . ALA B 1 49 ? 12.055 12.109 -13.555 1 38.69 49 ALA B N 1
ATOM 1484 C CA . ALA B 1 49 ? 13.25 11.375 -13.133 1 38.69 49 ALA B CA 1
ATOM 1485 C C . ALA B 1 49 ? 13.18 11.016 -11.648 1 38.69 49 ALA B C 1
ATOM 1487 O O . ALA B 1 49 ? 13.68 9.969 -11.234 1 38.69 49 ALA B O 1
ATOM 1488 N N . GLN B 1 50 ? 12.68 11.953 -10.719 1 42.72 50 GLN B N 1
ATOM 1489 C CA . GLN B 1 50 ? 12.773 11.633 -9.297 1 42.72 50 GLN B CA 1
ATOM 1490 C C . GLN B 1 50 ? 11.672 10.672 -8.867 1 42.72 50 GLN B C 1
ATOM 1492 O O . GLN B 1 50 ? 11.602 10.273 -7.707 1 42.72 50 GLN B O 1
ATOM 1497 N N . ARG B 1 51 ? 10.719 10.469 -9.586 1 44.78 51 ARG B N 1
ATOM 1498 C CA . ARG B 1 51 ? 9.711 9.469 -9.227 1 44.78 51 ARG B CA 1
ATOM 1499 C C . ARG B 1 51 ? 10.375 8.18 -8.758 1 44.78 51 ARG B C 1
ATOM 1501 O O . ARG B 1 51 ? 9.812 7.453 -7.938 1 44.78 51 ARG B O 1
ATOM 1508 N N . GLN B 1 52 ? 11.203 7.789 -9.508 1 44.28 52 GLN B N 1
ATOM 1509 C CA . GLN B 1 52 ? 11.75 6.449 -9.281 1 44.28 52 GLN B CA 1
ATOM 1510 C C . GLN B 1 52 ? 12.492 6.379 -7.949 1 44.28 52 GLN B C 1
ATOM 1512 O O . GLN B 1 52 ? 12.531 5.324 -7.309 1 44.28 52 GLN B O 1
ATOM 1517 N N . GLN B 1 53 ? 13.469 7.547 -7.57 1 49.81 53 GLN B N 1
ATOM 1518 C CA . GLN B 1 53 ? 14.391 7.34 -6.457 1 49.81 53 GLN B CA 1
ATOM 1519 C C . GLN B 1 53 ? 13.711 7.625 -5.121 1 49.81 53 GLN B C 1
ATOM 1521 O O . GLN B 1 53 ? 13.203 6.707 -4.469 1 49.81 53 GLN B O 1
ATOM 1526 N N . ASP B 1 54 ? 14.195 8.836 -4.316 1 62.75 54 ASP B N 1
ATOM 1527 C CA . ASP B 1 54 ? 14.125 9.156 -2.893 1 62.75 54 ASP B CA 1
ATOM 1528 C C . ASP B 1 54 ? 12.828 9.891 -2.561 1 62.75 54 ASP B C 1
ATOM 1530 O O . ASP B 1 54 ? 12.523 10.93 -3.158 1 62.75 54 ASP B O 1
ATOM 1534 N N . SER B 1 55 ? 11.883 9.047 -2.133 1 78.81 55 SER B N 1
ATOM 1535 C CA . SER B 1 55 ? 10.648 9.625 -1.613 1 78.81 55 SER B CA 1
ATOM 1536 C C . SER B 1 55 ? 10.922 10.906 -0.829 1 78.81 55 SER B C 1
ATOM 1538 O O . SER B 1 55 ? 11.852 10.953 -0.019 1 78.81 55 SER B O 1
ATOM 1540 N N . PRO B 1 56 ? 10.312 11.992 -1.22 1 83.88 56 PRO B N 1
ATOM 1541 C CA . PRO B 1 56 ? 10.516 13.242 -0.477 1 83.88 56 PRO B CA 1
ATOM 1542 C C . PRO B 1 56 ? 10.125 13.125 0.995 1 83.88 56 PRO B C 1
ATOM 1544 O O . PRO B 1 56 ? 10.383 14.031 1.782 1 83.88 56 PRO B O 1
ATOM 1547 N N . GLY B 1 57 ? 9.617 12.07 1.363 1 88.06 57 GLY B N 1
ATOM 1548 C CA . GLY B 1 57 ? 9.242 11.883 2.754 1 88.06 57 GLY B CA 1
ATOM 1549 C C . GLY B 1 57 ? 7.793 12.242 3.031 1 88.06 57 GLY B C 1
ATOM 1550 O O . GLY B 1 57 ? 7.121 12.828 2.182 1 88.06 57 GLY B O 1
ATOM 1551 N N . ALA B 1 58 ? 7.379 11.898 4.246 1 94 58 ALA B N 1
ATOM 1552 C CA . ALA B 1 58 ? 5.965 12.023 4.594 1 94 58 ALA B CA 1
ATOM 1553 C C . ALA B 1 58 ? 5.75 13.156 5.594 1 94 58 ALA B C 1
ATOM 1555 O O . ALA B 1 58 ? 4.719 13.203 6.273 1 94 58 ALA B O 1
ATOM 1556 N N . MET B 1 59 ? 6.785 14.008 5.656 1 94.38 59 MET B N 1
ATOM 1557 C CA . MET B 1 59 ? 6.664 15.164 6.539 1 94.38 59 MET B CA 1
ATOM 1558 C C . MET B 1 59 ? 6.539 16.453 5.738 1 94.38 59 MET B C 1
ATOM 1560 O O . MET B 1 59 ? 7.258 16.656 4.754 1 94.38 59 MET B O 1
ATOM 1564 N N . LEU B 1 60 ? 5.602 17.234 6.129 1 95.25 60 LEU B N 1
ATOM 1565 C CA . LEU B 1 60 ? 5.449 18.547 5.516 1 95.25 60 LEU B CA 1
ATOM 1566 C C . LEU B 1 60 ? 4.906 19.562 6.523 1 95.25 60 LEU B C 1
ATOM 1568 O O . LEU B 1 60 ? 4.52 19.188 7.633 1 95.25 60 LEU B O 1
ATOM 1572 N N . SER B 1 61 ? 5.047 20.828 6.199 1 97.06 61 SER B N 1
ATOM 1573 C CA . SER B 1 61 ? 4.523 21.891 7.051 1 97.06 61 SER B CA 1
ATOM 1574 C C . SER B 1 61 ? 3.771 22.938 6.23 1 97.06 61 SER B C 1
ATOM 1576 O O . SER B 1 61 ? 3.924 23 5.012 1 97.06 61 SER B O 1
ATOM 1578 N N . PHE B 1 62 ? 2.963 23.609 6.906 1 97.81 62 PHE B N 1
ATOM 1579 C CA . PHE B 1 62 ? 2.252 24.688 6.242 1 97.81 62 PHE B CA 1
ATOM 1580 C C . PHE B 1 62 ? 1.906 25.797 7.234 1 97.81 62 PHE B C 1
ATOM 1582 O O . PHE B 1 62 ? 1.973 25.594 8.445 1 97.81 62 PHE B O 1
ATOM 1589 N N . GLU B 1 63 ? 1.671 26.969 6.684 1 97.88 63 GLU B N 1
ATOM 1590 C CA . GLU B 1 63 ? 1.205 28.094 7.5 1 97.88 63 GLU B CA 1
ATOM 1591 C C . GLU B 1 63 ? -0.316 28.094 7.617 1 97.88 63 GLU B C 1
ATOM 1593 O O . GLU B 1 63 ? -1.021 28.266 6.621 1 97.88 63 GLU B O 1
ATOM 1598 N N . CYS B 1 64 ? -0.739 27.875 8.812 1 98.25 64 CYS B N 1
ATOM 1599 C CA . CYS B 1 64 ? -2.172 27.812 9.078 1 98.25 64 CYS B CA 1
ATOM 1600 C C . CYS B 1 64 ? -2.793 29.219 9.055 1 98.25 64 CYS B C 1
ATOM 1602 O O . CYS B 1 64 ? -2.242 30.156 9.625 1 98.25 64 CYS B O 1
ATOM 1604 N N . PRO B 1 65 ? -3.953 29.375 8.336 1 97.88 65 PRO B N 1
ATOM 1605 C CA . PRO B 1 65 ? -4.617 30.672 8.406 1 97.88 65 PRO B CA 1
ATOM 1606 C C . PRO B 1 65 ? -5.129 31 9.812 1 97.88 65 PRO B C 1
ATOM 1608 O O . PRO B 1 65 ? -5.438 30.078 10.586 1 97.88 65 PRO B O 1
ATOM 1611 N N . GLY B 1 66 ? -5.152 32.312 10.172 1 95.75 66 GLY B N 1
ATOM 1612 C CA . GLY B 1 66 ? -5.715 32.75 11.445 1 95.75 66 GLY B CA 1
ATOM 1613 C C . GLY B 1 66 ? -4.699 32.75 12.57 1 95.75 66 GLY B C 1
ATOM 1614 O O . GLY B 1 66 ? -5.059 32.938 13.734 1 95.75 66 GLY B O 1
ATOM 1615 N N . GLY B 1 67 ? -3.459 32.594 12.195 1 93.81 67 GLY B N 1
ATOM 1616 C CA . GLY B 1 67 ? -2.41 32.625 13.195 1 93.81 67 GLY B CA 1
ATOM 1617 C C . GLY B 1 67 ? -2.592 31.594 14.297 1 93.81 67 GLY B C 1
ATOM 1618 O O . GLY B 1 67 ? -2.998 30.469 14.031 1 93.81 67 GLY B O 1
ATOM 1619 N N . ARG B 1 68 ? -2.195 31.922 15.57 1 94.62 68 ARG B N 1
ATOM 1620 C CA . ARG B 1 68 ? -2.264 31.016 16.703 1 94.62 68 ARG B CA 1
ATOM 1621 C C . ARG B 1 68 ? -3.695 30.547 16.953 1 94.62 68 ARG B C 1
ATOM 1623 O O . ARG B 1 68 ? -3.936 29.375 17.234 1 94.62 68 ARG B O 1
ATOM 1630 N N . ALA B 1 69 ? -4.629 31.469 16.875 1 96.69 69 ALA B N 1
ATOM 1631 C CA . ALA B 1 69 ? -6.039 31.125 17.062 1 96.69 69 ALA B CA 1
ATOM 1632 C C . ALA B 1 69 ? -6.5 30.125 16 1 96.69 69 ALA B C 1
ATOM 1634 O O . ALA B 1 69 ? -7.258 29.203 16.297 1 96.69 69 ALA B O 1
ATOM 1635 N N . GLY B 1 70 ? -6.07 30.297 14.781 1 97.81 70 GLY B N 1
ATOM 1636 C CA . GLY B 1 70 ? -6.383 29.359 13.711 1 97.81 70 GLY B CA 1
ATOM 1637 C C . GLY B 1 70 ? -5.848 27.969 13.961 1 97.81 70 GLY B C 1
ATOM 1638 O O . GLY B 1 70 ? -6.543 26.984 13.727 1 97.81 70 GLY B O 1
ATOM 1639 N N . VAL B 1 71 ? -4.637 27.859 14.43 1 98 71 VAL B N 1
ATOM 1640 C CA . VAL B 1 71 ? -4.004 26.578 14.727 1 98 71 VAL B CA 1
ATOM 1641 C C . VAL B 1 71 ? -4.82 25.828 15.781 1 98 71 VAL B C 1
ATOM 1643 O O . VAL B 1 71 ? -5.055 24.625 15.664 1 98 71 VAL B O 1
ATOM 1646 N N . GLU B 1 72 ? -5.211 26.531 16.859 1 96.81 72 GLU B N 1
ATOM 1647 C CA . GLU B 1 72 ? -6.031 25.922 17.906 1 96.81 72 GLU B CA 1
ATOM 1648 C C . GLU B 1 72 ? -7.344 25.391 17.328 1 96.81 72 GLU B C 1
ATOM 1650 O O . GLU B 1 72 ? -7.766 24.281 17.672 1 96.81 72 GLU B O 1
ATOM 1655 N N . ALA B 1 73 ? -7.965 26.203 16.516 1 97.75 73 ALA B N 1
ATOM 1656 C CA . ALA B 1 73 ? -9.211 25.781 15.883 1 97.75 73 ALA B CA 1
ATOM 1657 C C . ALA B 1 73 ? -8.992 24.562 14.984 1 97.75 73 ALA B C 1
ATOM 1659 O O . ALA B 1 73 ? -9.844 23.672 14.914 1 97.75 73 ALA B O 1
ATOM 1660 N N . LEU B 1 74 ? -7.902 24.578 14.18 1 98.19 74 LEU B N 1
ATOM 1661 C CA . LEU B 1 74 ? -7.523 23.469 13.32 1 98.19 74 LEU B CA 1
ATOM 1662 C C . LEU B 1 74 ? -7.395 22.172 14.125 1 98.19 74 LEU B C 1
ATOM 1664 O O . LEU B 1 74 ? -7.949 21.141 13.742 1 98.19 74 LEU B O 1
ATOM 1668 N N . PHE B 1 75 ? -6.742 22.25 15.203 1 97.44 75 PHE B N 1
ATOM 1669 C CA . PHE B 1 75 ? -6.469 21.078 16.016 1 97.44 75 PHE B CA 1
ATOM 1670 C C . PHE B 1 75 ? -7.742 20.562 16.688 1 97.44 75 PHE B C 1
ATOM 1672 O O . PHE B 1 75 ? -7.953 19.359 16.781 1 97.44 75 PHE B O 1
ATOM 1679 N N . ASN B 1 76 ? -8.523 21.688 17 1 94.12 76 ASN B N 1
ATOM 1680 C CA . ASN B 1 76 ? -9.75 21.359 17.719 1 94.12 76 ASN B CA 1
ATOM 1681 C C . ASN B 1 76 ? -10.82 20.828 16.766 1 94.12 76 ASN B C 1
ATOM 1683 O O . ASN B 1 76 ? -11.164 21.484 15.773 1 94.12 76 ASN B O 1
ATOM 1687 N N . GLY B 1 77 ? -10.875 19.562 16.5 1 93.88 77 GLY B N 1
ATOM 1688 C CA . GLY B 1 77 ? -11.953 19.016 15.688 1 93.88 77 GLY B CA 1
ATOM 1689 C C . GLY B 1 77 ? -11.484 17.969 14.695 1 93.88 77 GLY B C 1
ATOM 1690 O O . GLY B 1 77 ? -12.297 17.375 13.984 1 93.88 77 GLY B O 1
ATOM 1691 N N . SER B 1 78 ? -10.234 17.922 14.586 1 96.88 78 SER B N 1
ATOM 1692 C CA . SER B 1 78 ? -9.711 16.953 13.625 1 96.88 78 SER B CA 1
ATOM 1693 C C . SER B 1 78 ? -10.141 15.539 13.977 1 96.88 78 SER B C 1
ATOM 1695 O O . SER B 1 78 ? -10.164 15.156 15.148 1 96.88 78 SER B O 1
ATOM 1697 N N . GLN B 1 79 ? -10.43 14.742 12.961 1 97.19 79 GLN B N 1
ATOM 1698 C CA . GLN B 1 79 ? -10.812 13.352 13.141 1 97.19 79 GLN B CA 1
ATOM 1699 C C . GLN B 1 79 ? -9.719 12.406 12.648 1 97.19 79 GLN B C 1
ATOM 1701 O O . GLN B 1 79 ? -9.734 11.211 12.953 1 97.19 79 GLN B O 1
ATOM 1706 N N . MET B 1 80 ? -8.766 12.891 11.898 1 97.38 80 MET B N 1
ATOM 1707 C CA . MET B 1 80 ? -7.781 12.031 11.242 1 97.38 80 MET B CA 1
ATOM 1708 C C . MET B 1 80 ? -6.395 12.242 11.844 1 97.38 80 MET B C 1
ATOM 1710 O O . MET B 1 80 ? -5.57 11.328 11.836 1 97.38 80 MET B O 1
ATOM 1714 N N . PHE B 1 81 ? -6.141 13.461 12.352 1 97.25 81 PHE B N 1
ATOM 1715 C CA . PHE B 1 81 ? -4.805 13.797 12.836 1 97.25 81 PHE B CA 1
ATOM 1716 C C . PHE B 1 81 ? -4.777 13.875 14.352 1 97.25 81 PHE B C 1
ATOM 1718 O O . PHE B 1 81 ? -5.707 14.406 14.969 1 97.25 81 PHE B O 1
ATOM 1725 N N . SER B 1 82 ? -3.768 13.312 14.93 1 95.75 82 SER B N 1
ATOM 1726 C CA . SER B 1 82 ? -3.561 13.422 16.375 1 95.75 82 SER B CA 1
ATOM 1727 C C . SER B 1 82 ? -2.377 14.32 16.688 1 95.75 82 SER B C 1
ATOM 1729 O O . SER B 1 82 ? -1.396 14.359 15.945 1 95.75 82 SER B O 1
ATOM 1731 N N . LEU B 1 83 ? -2.453 14.969 17.797 1 95.56 83 LEU B N 1
ATOM 1732 C CA . LEU B 1 83 ? -1.392 15.867 18.25 1 95.56 83 LEU B CA 1
ATOM 1733 C C . LEU B 1 83 ? -0.249 15.078 18.891 1 95.56 83 LEU B C 1
ATOM 1735 O O . LEU B 1 83 ? -0.381 14.586 20 1 95.56 83 LEU B O 1
ATOM 1739 N N . ALA B 1 84 ? 0.781 14.906 18.109 1 93.81 84 ALA B N 1
ATOM 1740 C CA . ALA B 1 84 ? 1.955 14.18 18.594 1 93.81 84 ALA B CA 1
ATOM 1741 C C . ALA B 1 84 ? 3.158 14.438 17.688 1 93.81 84 ALA B C 1
ATOM 1743 O O . ALA B 1 84 ? 3.021 15.023 16.609 1 93.81 84 ALA B O 1
ATOM 1744 N N . VAL B 1 85 ? 4.375 14.102 18.156 1 85.94 85 VAL B N 1
ATOM 1745 C CA . VAL B 1 85 ? 5.586 14.367 17.391 1 85.94 85 VAL B CA 1
ATOM 1746 C C . VAL B 1 85 ? 6.207 13.055 16.922 1 85.94 85 VAL B C 1
ATOM 1748 O O . VAL B 1 85 ? 7.215 13.047 16.219 1 85.94 85 VAL B O 1
ATOM 1751 N N . SER B 1 86 ? 5.574 11.969 17.016 1 78 86 SER B N 1
ATOM 1752 C CA . SER B 1 86 ? 6.195 10.695 16.672 1 78 86 SER B CA 1
ATOM 1753 C C . SER B 1 86 ? 6.367 10.555 15.164 1 78 86 SER B C 1
ATOM 1755 O O . SER B 1 86 ? 5.598 11.133 14.391 1 78 86 SER B O 1
ATOM 1757 N N . LEU B 1 87 ? 7.539 9.945 14.797 1 73.62 87 LEU B N 1
ATOM 1758 C CA . LEU B 1 87 ? 7.824 9.734 13.383 1 73.62 87 LEU B CA 1
ATOM 1759 C C . LEU B 1 87 ? 7.793 8.25 13.039 1 73.62 87 LEU B C 1
ATOM 1761 O O . LEU B 1 87 ? 8.117 7.406 13.875 1 73.62 87 LEU B O 1
ATOM 1765 N N . GLY B 1 88 ? 7.391 7.98 11.922 1 73 88 GLY B N 1
ATOM 1766 C CA . GLY B 1 88 ? 7.543 6.637 11.391 1 73 88 GLY B CA 1
ATOM 1767 C C . GLY B 1 88 ? 6.344 5.746 11.656 1 73 88 GLY B C 1
ATOM 1768 O O . GLY B 1 88 ? 6.402 4.535 11.438 1 73 88 GLY B O 1
ATOM 1769 N N . GLY B 1 89 ? 5.355 6.25 12.344 1 87.62 89 GLY B N 1
ATOM 1770 C CA . GLY B 1 89 ? 4.148 5.465 12.531 1 87.62 89 GLY B CA 1
ATOM 1771 C C . GLY B 1 89 ? 3.252 5.449 11.305 1 87.62 89 GLY B C 1
ATOM 1772 O O . GLY B 1 89 ? 3.633 5.949 10.242 1 87.62 89 GLY B O 1
ATOM 1773 N N . VAL B 1 90 ? 2.117 4.711 11.422 1 93.31 90 VAL B N 1
ATOM 1774 C CA . VAL B 1 90 ? 1.219 4.566 10.281 1 93.31 90 VAL B CA 1
ATOM 1775 C C . VAL B 1 90 ? 0.077 5.574 10.398 1 93.31 90 VAL B C 1
ATOM 1777 O O . VAL B 1 90 ? -0.71 5.734 9.461 1 93.31 90 VAL B O 1
ATOM 1780 N N . GLU B 1 91 ? 0.027 6.316 11.484 1 95.19 91 GLU B N 1
ATOM 1781 C CA . GLU B 1 91 ? -1.032 7.297 11.695 1 95.19 91 GLU B CA 1
ATOM 1782 C C . GLU B 1 91 ? -0.558 8.703 11.336 1 95.19 91 GLU B C 1
ATOM 1784 O O . GLU B 1 91 ? 0.613 9.039 11.523 1 95.19 91 GLU B O 1
ATOM 1789 N N . SER B 1 92 ? -1.499 9.492 10.875 1 96.88 92 SER B N 1
ATOM 1790 C CA . SER B 1 92 ? -1.2 10.891 10.609 1 96.88 92 SER B CA 1
ATOM 1791 C C . SER B 1 92 ? -1.196 11.711 11.891 1 96.88 92 SER B C 1
ATOM 1793 O O . SER B 1 92 ? -2.094 11.57 12.727 1 96.88 92 SER B O 1
ATOM 1795 N N . LEU B 1 93 ? -0.168 12.469 12 1 97.38 93 LEU B N 1
ATOM 1796 C CA . LEU B 1 93 ? 0.028 13.305 13.18 1 97.38 93 LEU B CA 1
ATOM 1797 C C . LEU B 1 93 ? 0.285 14.75 12.773 1 97.38 93 LEU B C 1
ATOM 1799 O O . LEU B 1 93 ? 0.666 15.031 11.641 1 97.38 93 LEU B O 1
ATOM 1803 N N . TRP B 1 94 ? 0.054 15.641 13.672 1 97 94 TRP B N 1
ATOM 1804 C CA . TRP B 1 94 ? 0.505 17.016 13.508 1 97 94 TRP B CA 1
ATOM 1805 C C . TRP B 1 94 ? 0.973 17.594 14.836 1 97 94 TRP B C 1
ATOM 1807 O O . TRP B 1 94 ? 0.697 17.031 15.898 1 97 94 TRP B O 1
ATOM 1817 N N . CYS B 1 95 ? 1.761 18.594 14.719 1 96.81 95 CYS B N 1
ATOM 1818 C CA . CYS B 1 95 ? 2.209 19.312 15.914 1 96.81 95 CYS B CA 1
ATOM 1819 C C . CYS B 1 95 ? 2.375 20.797 15.625 1 96.81 95 CYS B C 1
ATOM 1821 O O . CYS B 1 95 ? 2.34 21.219 14.461 1 96.81 95 CYS B O 1
ATOM 1823 N N . HIS B 1 96 ? 2.443 21.531 16.656 1 97.5 96 HIS B N 1
ATOM 1824 C CA . HIS B 1 96 ? 2.725 22.969 16.641 1 97.5 96 HIS B CA 1
ATOM 1825 C C . HIS B 1 96 ? 4.121 23.25 17.172 1 97.5 96 HIS B C 1
ATOM 1827 O O . HIS B 1 96 ? 4.309 23.391 18.391 1 97.5 96 HIS B O 1
ATOM 1833 N N . PRO B 1 97 ? 5.055 23.438 16.297 1 96.56 97 PRO B N 1
ATOM 1834 C CA . PRO B 1 97 ? 6.445 23.562 16.75 1 96.56 97 PRO B CA 1
ATOM 1835 C C . PRO B 1 97 ? 6.637 24.688 17.781 1 96.56 97 PRO B C 1
ATOM 1837 O O . PRO B 1 97 ? 7.344 24.5 18.766 1 96.56 97 PRO B O 1
ATOM 1840 N N . ALA B 1 98 ? 5.973 25.812 17.578 1 96.31 98 ALA B N 1
ATOM 1841 C CA . ALA B 1 98 ? 6.188 26.984 18.438 1 96.31 98 ALA B CA 1
ATOM 1842 C C . ALA B 1 98 ? 5.812 26.688 19.875 1 96.31 98 ALA B C 1
ATOM 1844 O O . ALA B 1 98 ? 6.422 27.219 20.812 1 96.31 98 ALA B O 1
ATOM 1845 N N . THR B 1 99 ? 4.863 25.812 20.078 1 95.31 99 THR B N 1
ATOM 1846 C CA . THR B 1 99 ? 4.402 25.562 21.438 1 95.31 99 THR B CA 1
ATOM 1847 C C . THR B 1 99 ? 4.793 24.172 21.906 1 95.31 99 THR B C 1
ATOM 1849 O O . THR B 1 99 ? 4.516 23.781 23.047 1 95.31 99 THR B O 1
ATOM 1852 N N . MET B 1 100 ? 5.398 23.344 21.078 1 95.06 100 MET B N 1
ATOM 1853 C CA . MET B 1 100 ? 5.734 21.969 21.4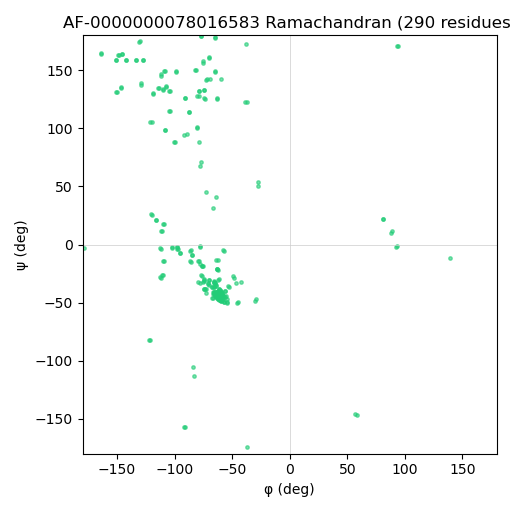53 1 95.06 100 MET B CA 1
ATOM 1854 C C . MET B 1 100 ? 7.234 21.719 21.328 1 95.06 100 MET B C 1
ATOM 1856 O O . MET B 1 100 ? 7.996 22.031 22.234 1 95.06 100 MET B O 1
ATOM 1860 N N . THR B 1 101 ? 7.75 21.422 20.094 1 91.19 101 THR B N 1
ATOM 1861 C CA . THR B 1 101 ? 9.141 21.016 19.906 1 91.19 101 THR B CA 1
ATOM 1862 C C . THR B 1 101 ? 10.086 22.188 20.156 1 91.19 101 THR B C 1
ATOM 1864 O O . THR B 1 101 ? 11.227 21.984 20.578 1 91.19 101 THR B O 1
ATOM 1867 N N . HIS B 1 102 ? 9.641 23.391 19.891 1 93.62 102 HIS B N 1
ATOM 1868 C CA . HIS B 1 102 ? 10.492 24.562 20.031 1 93.62 102 HIS B CA 1
ATOM 1869 C C . HIS B 1 102 ? 9.93 25.547 21.047 1 93.62 102 HIS B C 1
ATOM 1871 O O . HIS B 1 102 ? 10.172 26.75 20.938 1 93.62 102 HIS B O 1
ATOM 1877 N N . ALA B 1 103 ? 9.172 25.031 21.938 1 92.31 103 ALA B N 1
ATOM 1878 C CA . ALA B 1 103 ? 8.516 25.875 22.938 1 92.31 103 ALA B CA 1
ATOM 1879 C C . ALA B 1 103 ? 9.539 26.578 23.812 1 92.31 103 ALA B C 1
ATOM 1881 O O . ALA B 1 103 ? 9.273 27.656 24.344 1 92.31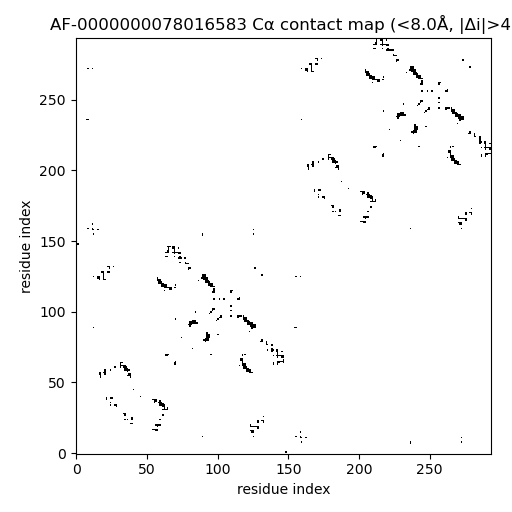 103 ALA B O 1
ATOM 1882 N N . GLY B 1 104 ? 10.734 26.094 23.891 1 93.62 104 GLY B N 1
ATOM 1883 C CA . GLY B 1 104 ? 11.758 26.641 24.766 1 93.62 104 GLY B CA 1
ATOM 1884 C C . GLY B 1 104 ? 12.508 27.812 24.141 1 93.62 104 GLY B C 1
ATOM 1885 O O . GLY B 1 104 ? 13.219 28.531 24.844 1 93.62 104 GLY B O 1
ATOM 1886 N N . MET B 1 105 ? 12.312 28.078 22.906 1 93.44 105 MET B N 1
ATOM 1887 C CA . MET B 1 105 ? 12.953 29.172 22.219 1 93.44 105 MET B CA 1
ATOM 1888 C C . MET B 1 105 ? 12.219 30.484 22.469 1 93.44 105 MET B C 1
ATOM 1890 O O . MET B 1 105 ? 11 30.5 22.656 1 93.44 105 MET B O 1
ATOM 1894 N N . THR B 1 106 ? 13.039 31.625 22.438 1 94.69 106 THR B N 1
ATOM 1895 C CA . THR B 1 106 ? 12.406 32.938 22.453 1 94.69 106 THR B CA 1
ATOM 1896 C C . THR B 1 106 ? 11.688 33.219 21.141 1 94.69 106 THR B C 1
ATOM 1898 O O . THR B 1 106 ? 11.969 32.562 20.125 1 94.69 106 THR B O 1
ATOM 1901 N N . ASP B 1 107 ? 10.75 34.188 21.203 1 92.69 107 ASP B N 1
ATOM 1902 C CA . ASP B 1 107 ? 10.039 34.562 19.984 1 92.69 107 ASP B CA 1
ATOM 1903 C C . ASP B 1 107 ? 11.023 34.969 18.891 1 92.69 107 ASP B C 1
ATOM 1905 O O . ASP B 1 107 ? 10.836 34.625 17.719 1 92.69 107 ASP B O 1
ATOM 1909 N N . GLU B 1 108 ? 12.008 35.781 19.297 1 94.31 108 GLU B N 1
ATOM 1910 C CA . GLU B 1 108 ? 13.016 36.25 18.344 1 94.31 108 GLU B CA 1
ATOM 1911 C C . GLU B 1 108 ? 13.781 35.062 17.719 1 94.31 108 GLU B C 1
ATOM 1913 O O . GLU B 1 108 ? 14 35.031 16.516 1 94.31 108 GLU B O 1
ATOM 1918 N N . ALA B 1 109 ? 14.156 34.094 18.5 1 95.38 109 ALA B N 1
ATOM 1919 C CA . ALA B 1 109 ? 14.883 32.906 18.031 1 95.38 109 ALA B CA 1
ATOM 1920 C C . ALA B 1 109 ? 14.031 32.094 17.094 1 95.38 109 ALA B C 1
ATOM 1922 O O . ALA B 1 109 ? 14.531 31.578 16.078 1 95.38 109 ALA B O 1
ATOM 1923 N N . ARG B 1 110 ? 12.75 31.938 17.438 1 94.62 110 ARG B N 1
ATOM 1924 C CA . ARG B 1 110 ? 11.828 31.203 16.578 1 94.62 110 ARG B CA 1
ATOM 1925 C C . ARG B 1 110 ? 11.695 31.875 15.211 1 94.62 110 ARG B C 1
ATOM 1927 O O . ARG B 1 110 ? 11.703 31.203 14.18 1 94.62 110 ARG B O 1
ATOM 1934 N N . ALA B 1 111 ? 11.57 33.156 15.211 1 92.06 111 ALA B N 1
ATOM 1935 C CA . ALA B 1 111 ? 11.438 33.938 13.969 1 92.06 111 ALA B CA 1
ATOM 1936 C C . ALA B 1 111 ? 12.656 33.719 13.078 1 92.06 111 ALA B C 1
ATOM 1938 O O . ALA B 1 111 ? 12.523 33.531 11.867 1 92.06 111 ALA B O 1
ATOM 1939 N N . ILE B 1 112 ? 13.852 33.719 13.688 1 93.19 112 ILE B N 1
ATOM 1940 C CA . ILE B 1 112 ? 15.102 33.531 12.953 1 93.19 112 ILE B CA 1
ATOM 1941 C C . ILE B 1 112 ? 15.148 32.125 12.359 1 93.19 112 ILE B C 1
ATOM 1943 O O . ILE B 1 112 ? 15.633 31.922 11.242 1 93.19 112 ILE B O 1
ATOM 1947 N N . ALA B 1 113 ? 14.547 31.219 13.078 1 93.56 113 ALA B N 1
ATOM 1948 C CA . ALA B 1 113 ? 14.555 29.828 12.672 1 93.56 113 ALA B CA 1
ATOM 1949 C C . ALA B 1 113 ? 13.422 29.531 11.688 1 93.56 113 ALA B C 1
ATOM 1951 O O . ALA B 1 113 ? 13.289 28.406 11.203 1 93.56 113 ALA B O 1
ATOM 1952 N N . GLY B 1 114 ? 12.562 30.484 11.414 1 92.56 114 GLY B N 1
ATOM 1953 C CA . GLY B 1 114 ? 11.461 30.297 10.477 1 92.56 114 GLY B CA 1
ATOM 1954 C C . GLY B 1 114 ? 10.266 29.594 11.086 1 92.56 114 GLY B C 1
ATOM 1955 O O . GLY B 1 114 ? 9.469 28.984 10.375 1 92.56 114 GLY B O 1
ATOM 1956 N N . ILE B 1 115 ? 10.172 29.641 12.391 1 94.62 115 ILE B N 1
ATOM 1957 C CA . ILE B 1 115 ? 9.078 29 13.109 1 94.62 115 ILE B CA 1
ATOM 1958 C C . ILE B 1 115 ? 8.031 30.031 13.5 1 94.62 115 ILE B C 1
ATOM 1960 O O . ILE B 1 115 ? 8.109 30.625 14.578 1 94.62 115 ILE B O 1
ATOM 1964 N N . SER B 1 116 ? 7.105 30.234 12.594 1 95.25 116 SER B N 1
ATOM 1965 C CA . SER B 1 116 ? 6.02 31.172 12.867 1 95.25 116 SER B CA 1
ATOM 1966 C C . SER B 1 116 ? 5.004 30.562 13.836 1 95.25 116 SER B C 1
ATOM 1968 O O . SER B 1 116 ? 4.891 29.344 13.945 1 95.25 116 SER B O 1
ATOM 1970 N N . PRO B 1 117 ? 4.23 31.422 14.531 1 95.69 117 PRO B N 1
ATOM 1971 C CA . PRO B 1 117 ? 3.164 30.922 15.398 1 95.69 117 PRO B CA 1
ATOM 1972 C C . PRO B 1 117 ? 2.068 30.203 14.625 1 95.69 117 PRO B C 1
ATOM 1974 O O . PRO B 1 117 ? 1.238 29.516 15.219 1 95.69 117 PRO B O 1
ATOM 1977 N N . ALA B 1 118 ? 2.061 30.344 13.281 1 97.5 118 ALA B N 1
ATOM 1978 C CA . ALA B 1 118 ? 1.032 29.719 12.453 1 97.5 118 ALA B CA 1
ATOM 1979 C C . ALA B 1 118 ? 1.533 28.406 11.852 1 97.5 118 ALA B C 1
ATOM 1981 O O . ALA B 1 118 ? 0.773 27.688 11.203 1 97.5 118 ALA B O 1
ATOM 1982 N N . LEU B 1 119 ? 2.777 28.062 12.117 1 97.38 119 LEU B N 1
ATOM 1983 C CA . LEU B 1 119 ? 3.393 26.906 11.484 1 97.38 119 LEU B CA 1
ATOM 1984 C C . LEU B 1 119 ? 2.854 25.609 12.078 1 97.38 119 LEU B C 1
ATOM 1986 O O . LEU B 1 119 ? 2.85 25.438 13.297 1 97.38 119 LEU B O 1
ATOM 1990 N N . VAL B 1 120 ? 2.361 24.75 11.234 1 98.12 120 VAL B N 1
ATOM 1991 C CA . VAL B 1 120 ? 1.906 23.406 11.602 1 98.12 120 VAL B CA 1
ATOM 1992 C C . VAL B 1 120 ? 2.732 22.359 10.867 1 98.12 120 VAL B C 1
ATOM 1994 O O . VAL B 1 120 ? 2.932 22.453 9.648 1 98.12 120 VAL B O 1
ATOM 1997 N N . ARG B 1 121 ? 3.244 21.391 11.562 1 97 121 ARG B N 1
ATOM 1998 C CA . ARG B 1 121 ? 3.99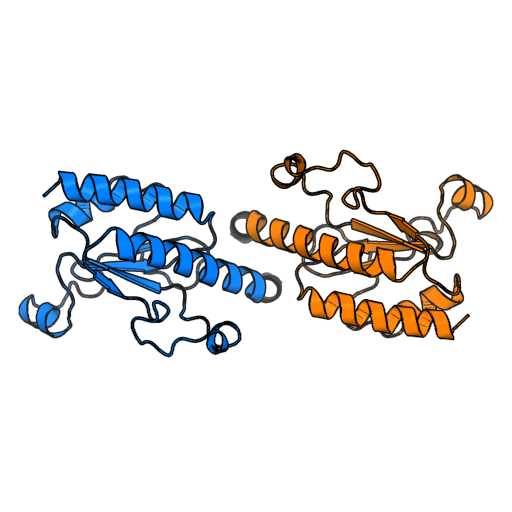4 20.297 10.977 1 97 121 ARG B CA 1
ATOM 1999 C C . ARG B 1 121 ? 3.156 19.016 10.945 1 97 121 ARG B C 1
ATOM 2001 O O . ARG B 1 121 ? 2.525 18.656 11.945 1 97 121 ARG B O 1
ATOM 2008 N N . LEU B 1 122 ? 3.207 18.453 9.797 1 97.25 122 LEU B N 1
ATOM 2009 C CA . LEU B 1 122 ? 2.426 17.234 9.578 1 97.25 122 LEU B CA 1
ATOM 2010 C C . LEU B 1 122 ? 3.34 16.047 9.352 1 97.25 122 LEU B C 1
ATOM 2012 O O . LEU B 1 122 ? 4.344 16.141 8.641 1 97.25 122 LEU B O 1
ATOM 2016 N N . SER B 1 123 ? 3.082 14.93 9.977 1 96.56 123 SER B N 1
ATOM 2017 C CA . SER B 1 123 ? 3.535 13.594 9.594 1 96.56 123 SER B CA 1
ATOM 2018 C C . SER B 1 123 ? 2.404 12.789 8.969 1 96.56 123 SER B C 1
ATOM 2020 O O . SER B 1 123 ? 1.437 12.438 9.641 1 96.56 123 SER B O 1
ATOM 2022 N N . ILE B 1 124 ? 2.529 12.453 7.73 1 97.12 124 ILE B N 1
ATOM 2023 C CA . ILE B 1 124 ? 1.435 11.867 6.969 1 97.12 124 ILE B CA 1
ATOM 2024 C C . ILE B 1 124 ? 1.488 10.344 7.078 1 97.12 124 ILE B C 1
ATOM 2026 O O . ILE B 1 124 ? 2.525 9.734 6.809 1 97.12 124 ILE B O 1
ATOM 2030 N N . GLY B 1 125 ? 0.395 9.797 7.48 1 96.75 125 GLY B N 1
ATOM 2031 C CA . GLY B 1 125 ? 0.283 8.359 7.629 1 96.75 125 GLY B CA 1
ATOM 2032 C C . GLY B 1 125 ? -0.227 7.664 6.379 1 96.75 125 GLY B C 1
A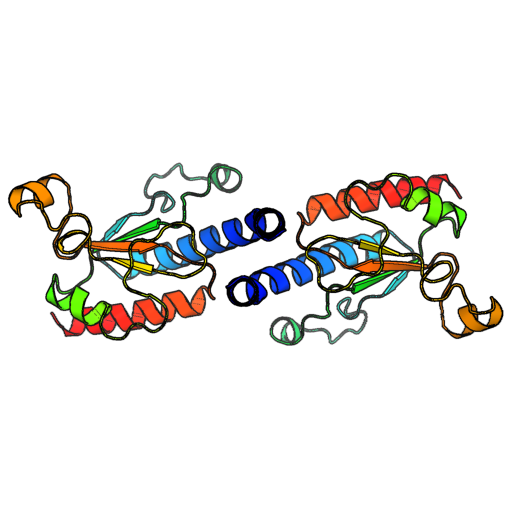TOM 2033 O O . GLY B 1 125 ? -0.033 8.156 5.266 1 96.75 125 GLY B O 1
ATOM 2034 N N . ILE B 1 126 ? -0.814 6.418 6.633 1 96.31 126 ILE B N 1
ATOM 2035 C CA . ILE B 1 126 ? -1.15 5.605 5.469 1 96.31 126 ILE B CA 1
ATOM 2036 C C . ILE B 1 126 ? -2.664 5.414 5.395 1 96.31 126 ILE B C 1
ATOM 2038 O O . ILE B 1 126 ? -3.145 4.418 4.852 1 96.31 126 ILE B O 1
ATOM 2042 N N . GLU B 1 127 ? -3.461 6.344 6.074 1 96.69 127 GLU B N 1
ATOM 2043 C CA . GLU B 1 127 ? -4.914 6.344 5.953 1 96.69 127 GLU B CA 1
ATOM 2044 C C . GLU B 1 127 ? -5.352 6.68 4.531 1 96.69 127 GLU B C 1
ATOM 2046 O O . GLU B 1 127 ? -4.512 6.871 3.648 1 96.69 127 GLU B O 1
ATOM 2051 N N . ASP B 1 128 ? -6.66 6.668 4.301 1 96.44 128 ASP B N 1
ATOM 2052 C CA . ASP B 1 128 ? -7.203 7.07 3.01 1 96.44 128 ASP B CA 1
ATOM 2053 C C . ASP B 1 128 ? -6.895 8.539 2.717 1 96.44 128 ASP B C 1
ATOM 2055 O O . ASP B 1 128 ? -7.207 9.414 3.523 1 96.44 128 ASP B O 1
ATOM 2059 N N . ALA B 1 129 ? -6.285 8.727 1.576 1 97.19 129 ALA B N 1
ATOM 2060 C CA . ALA B 1 129 ? -5.84 10.07 1.23 1 97.19 129 ALA B CA 1
ATOM 2061 C C . ALA B 1 129 ? -7.02 11.039 1.181 1 97.19 129 ALA B C 1
ATOM 2063 O O . ALA B 1 129 ? -6.898 12.195 1.599 1 97.19 129 ALA B O 1
ATOM 2064 N N . GLY B 1 130 ? -8.078 10.578 0.635 1 97.94 130 GLY B N 1
ATOM 2065 C CA . GLY B 1 130 ? -9.258 11.422 0.566 1 97.94 130 GLY B CA 1
ATOM 2066 C C . GLY B 1 130 ? -9.758 11.852 1.931 1 97.94 130 GLY B C 1
ATOM 2067 O O . GLY B 1 130 ? -10.164 13 2.115 1 97.94 130 GLY B O 1
ATOM 2068 N N . ASP B 1 131 ? -9.719 10.938 2.859 1 98.06 131 ASP B N 1
ATOM 2069 C CA . ASP B 1 131 ? -10.141 11.25 4.219 1 98.06 131 ASP B CA 1
ATOM 2070 C C . ASP B 1 131 ? -9.219 12.281 4.867 1 98.06 131 ASP B C 1
ATOM 2072 O O . ASP B 1 131 ? -9.672 13.18 5.574 1 98.06 131 ASP B O 1
ATOM 2076 N N . LEU B 1 132 ? -7.965 12.125 4.66 1 98.44 132 LEU B N 1
ATOM 2077 C CA . LEU B 1 132 ? -6.992 13.07 5.195 1 98.44 132 LEU B CA 1
ATOM 2078 C C . LEU B 1 132 ? -7.25 14.477 4.668 1 98.44 132 LEU B C 1
ATOM 2080 O O . LEU B 1 132 ? -7.281 15.438 5.438 1 98.44 132 LEU B O 1
ATOM 2084 N N . VAL B 1 133 ? -7.418 14.586 3.363 1 98.69 133 VAL B N 1
ATOM 2085 C CA . VAL B 1 133 ? -7.617 15.875 2.709 1 98.69 133 VAL B CA 1
ATOM 2086 C C . VAL B 1 133 ? -8.922 16.5 3.193 1 98.69 133 VAL B C 1
ATOM 2088 O O . VAL B 1 133 ? -8.969 17.703 3.488 1 98.69 133 VAL B O 1
ATOM 2091 N N . ALA B 1 134 ? -9.906 15.648 3.311 1 98.69 134 ALA B N 1
ATOM 2092 C CA . ALA B 1 134 ? -11.195 16.156 3.762 1 98.69 134 ALA B CA 1
ATOM 2093 C C . ALA B 1 134 ? -11.109 16.703 5.188 1 98.69 134 ALA B C 1
ATOM 2095 O O . ALA B 1 134 ? -11.68 17.75 5.5 1 98.69 134 ALA B O 1
ATOM 2096 N N . ASP B 1 135 ? -10.477 16 6.027 1 98.75 135 ASP B N 1
ATOM 2097 C CA . ASP B 1 135 ? -10.32 16.438 7.41 1 98.75 135 ASP B CA 1
ATOM 2098 C C . ASP B 1 135 ? -9.523 17.75 7.488 1 98.75 135 ASP B C 1
ATOM 2100 O O . ASP B 1 135 ? -9.875 18.656 8.25 1 98.75 135 ASP B O 1
ATOM 2104 N N . LEU B 1 136 ? -8.508 17.844 6.695 1 98.56 136 LEU B N 1
ATOM 2105 C CA . LEU B 1 136 ? -7.695 19.062 6.641 1 98.56 136 LEU B CA 1
ATOM 2106 C C . LEU B 1 136 ? -8.516 20.25 6.141 1 98.56 136 LEU B C 1
ATOM 2108 O O . LEU B 1 136 ? -8.422 21.344 6.688 1 98.56 136 LEU B O 1
ATOM 2112 N N . ASP B 1 137 ? -9.234 20 5.121 1 98.69 137 ASP B N 1
ATOM 2113 C CA . ASP B 1 137 ? -10.062 21.062 4.555 1 98.69 137 ASP B CA 1
ATOM 2114 C C . ASP B 1 137 ? -11.039 21.609 5.59 1 98.69 137 ASP B C 1
ATOM 2116 O O . ASP B 1 137 ? -11.156 22.828 5.762 1 98.69 137 ASP B O 1
ATOM 2120 N N . ALA B 1 138 ? -11.695 20.688 6.258 1 98.5 138 ALA B N 1
ATOM 2121 C CA . ALA B 1 138 ? -12.617 21.094 7.32 1 98.5 138 ALA B CA 1
ATOM 2122 C C . ALA B 1 138 ? -11.883 21.859 8.414 1 98.5 138 ALA B C 1
ATOM 2124 O O . ALA B 1 138 ? -12.398 22.859 8.945 1 98.5 138 ALA B O 1
ATOM 2125 N N . GLY B 1 139 ? -10.734 21.328 8.758 1 98.44 139 GLY B N 1
ATOM 2126 C CA . GLY B 1 139 ? -9.93 22 9.766 1 98.44 139 GLY B CA 1
ATOM 2127 C C . GLY B 1 139 ? -9.492 23.391 9.352 1 98.44 139 GLY B C 1
ATOM 2128 O O . GLY B 1 139 ? -9.523 24.312 10.156 1 98.44 139 GLY B O 1
ATOM 2129 N N . ILE B 1 140 ? -9.094 23.594 8.133 1 98.38 140 ILE B N 1
ATOM 2130 C CA . ILE B 1 140 ? -8.648 24.891 7.625 1 98.38 140 ILE B CA 1
ATOM 2131 C C . ILE B 1 140 ? -9.82 25.859 7.574 1 98.38 140 ILE B C 1
ATOM 2133 O O . ILE B 1 140 ? -9.672 27.047 7.879 1 98.38 140 ILE B O 1
ATOM 2137 N N . ALA B 1 141 ? -10.961 25.344 7.242 1 98.25 141 ALA B N 1
ATOM 2138 C CA . ALA B 1 141 ? -12.156 26.172 7.277 1 98.25 141 ALA B CA 1
ATOM 2139 C C . ALA B 1 141 ? -12.414 26.703 8.68 1 98.25 141 ALA B C 1
ATOM 2141 O O . ALA B 1 141 ? -12.75 27.875 8.859 1 98.25 141 ALA B O 1
ATOM 2142 N N . ARG B 1 142 ? -12.25 25.844 9.672 1 98.12 142 ARG B N 1
ATOM 2143 C CA . ARG B 1 142 ? -12.406 26.281 11.055 1 98.12 142 ARG B CA 1
ATOM 2144 C C . ARG B 1 142 ? -11.367 27.344 11.414 1 98.12 142 ARG B C 1
ATOM 2146 O O . ARG B 1 142 ? -11.672 28.312 12.109 1 98.12 142 ARG B O 1
ATOM 2153 N N . ALA B 1 143 ? -10.164 27.094 10.93 1 98.12 143 ALA B N 1
ATOM 2154 C CA . ALA B 1 143 ? -9.07 28.031 11.211 1 98.12 143 ALA B CA 1
ATOM 2155 C C . ALA B 1 143 ? -9.359 29.406 10.617 1 98.12 143 ALA B C 1
ATOM 2157 O O . ALA B 1 143 ? -9.109 30.422 11.258 1 98.12 143 ALA B O 1
ATOM 2158 N N . GLU B 1 144 ? -9.883 29.438 9.445 1 97.19 144 GLU B N 1
ATOM 2159 C CA . GLU B 1 144 ? -10.211 30.688 8.773 1 97.19 144 GLU B CA 1
ATOM 2160 C C . GLU B 1 144 ? -11.32 31.438 9.508 1 97.19 144 GLU B C 1
ATOM 2162 O O . GLU B 1 144 ? -11.32 32.688 9.555 1 97.19 144 GLU B O 1
ATOM 2167 N N . ALA B 1 145 ? -12.156 30.688 10.062 1 95.88 145 ALA B N 1
ATOM 2168 C CA . ALA B 1 145 ? -13.281 31.281 10.773 1 95.88 145 ALA B CA 1
ATOM 2169 C C . ALA B 1 145 ? -12.844 31.844 12.125 1 95.88 145 ALA B C 1
ATOM 2171 O O . ALA B 1 145 ? -13.5 32.719 12.688 1 95.88 145 ALA B O 1
ATOM 2172 N N . ALA B 1 146 ? -11.828 31.266 12.625 1 90.31 146 ALA B N 1
ATOM 2173 C CA . ALA B 1 146 ? -11.328 31.672 13.938 1 90.31 146 ALA B CA 1
ATOM 2174 C C . ALA B 1 146 ? -10.555 33 13.844 1 90.31 146 ALA B C 1
ATOM 2176 O O . ALA B 1 146 ? -10.297 33.625 14.859 1 90.31 146 ALA B O 1
ATOM 2177 N N . SER B 1 147 ? -10.078 33.438 12.555 1 76.06 147 SER B N 1
ATOM 2178 C CA . SER B 1 147 ? -9.375 34.719 12.344 1 76.06 147 SER B CA 1
ATOM 2179 C C . SER B 1 147 ? -10.32 35.906 12.492 1 76.06 147 SER B C 1
ATOM 2181 O O . SER B 1 147 ? -11.516 35.781 12.25 1 76.06 147 SER B O 1
#

Nearest PDB structures (foldseek):
  5k30-assembly1_A  TM=8.826E-01  e=4.816E-14  Citrobacter freundii
  2o7c-assembly1_A  TM=8.612E-01  e=2.184E-14  Pseudomonas putida
  1gc2-assembly1_A  TM=8.605E-01  e=3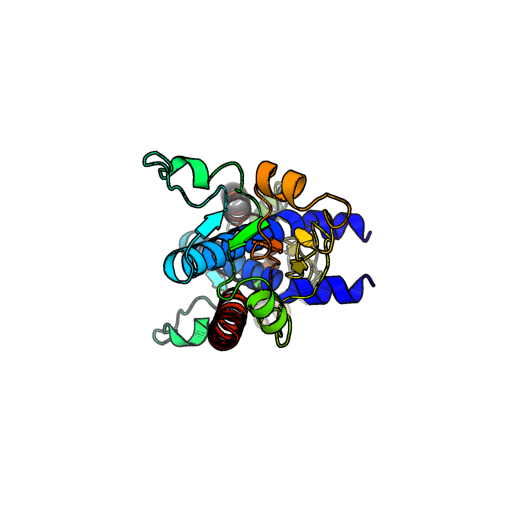.464E-14  Pseudomonas putida
  6k1n-assembly1_B  TM=8.929E-01  e=2.672E-13  Stenotrophomonas maltophilia R551-3
  6k1o-assembly1_A  TM=8.898E-01  e=2.854E-13  Stenotrophomonas maltophilia R551-3

Solvent-accessible surface area (backbone atoms only — not comparable to full-atom values): 15886 Å² total; per-residue (Å²): 116,76,64,58,54,50,59,69,44,40,66,60,50,51,51,38,14,40,52,30,29,49,54,45,50,57,54,40,55,76,69,42,89,44,65,49,45,79,65,60,54,80,57,92,77,66,53,84,71,55,74,75,68,71,73,61,52,32,54,36,33,33,45,40,53,40,35,54,56,3,44,52,41,26,61,71,67,44,82,64,53,43,87,45,84,79,77,88,59,62,61,31,26,27,40,43,41,51,76,56,85,43,42,86,53,52,71,70,57,28,53,74,70,66,45,44,71,22,38,35,39,36,35,41,16,51,65,60,51,67,58,49,46,49,38,47,52,56,20,50,53,41,5,51,65,56,82,114,76,65,59,55,51,60,71,44,40,67,60,50,51,52,37,14,39,53,30,26,50,53,44,50,56,53,41,55,77,70,42,89,45,64,48,44,79,65,60,56,79,57,92,80,65,56,84,71,54,75,75,68,75,73,60,52,32,54,36,34,33,46,39,53,39,36,55,55,3,43,52,36,27,64,57,76,45,84,63,52,43,85,45,83,78,75,88,61,64,61,31,26,26,41,44,42,52,76,56,87,43,43,88,52,51,73,70,57,28,55,76,70,67,46,45,70,23,37,35,39,36,36,42,16,49,66,60,52,67,57,48,46,51,39,47,50,55,18,50,52,41,4,52,64,55,81

InterPro domains:
  IPR000277 Cys/Met metabolism, pyridoxal phosphate-dependent enzyme [PF01053] (2-140)
  IPR000277 Cys/Met metabolism, pyridoxal phosphate-dependent enzyme [PTHR11808] (2-143)
  IPR015422 Pyridoxal phosphate-dependent transferase, small domain [G3DSA:3.90.1150.10] (12-147)
  IPR015424 Pyridoxal phosphate-dependent transferase [SSF53383] (2-141)

Sequence (294 aa):
MLTQRGLRTLPVRLRQHDENAHAVAEFLRDRVEAVYWPGLGTHPGYDVAQRQQDSPGAMLSFECPGGRAGVEALFNGSQMFSLAVSLGGVESLWCHPATMTHAGMTDEARAIAGISPALVRLSIGIEDAGDLVADLDAGIARAEAASMLTQRGLRTLPVRLRQHDENAHAVAEFLRDRVEAVYWPGLGTHPGYDVAQRQQDSPGAMLSFECPGGRAGVEALFNGSQMFSLAVSLGGVESLWCHPATMTHAGMTDEARAIAGISPALVRLSIGIEDAGDLVADLDAGIARAEAAS

Organism: NCBI:txid55544

Radius of gyration: 25.02 Å; Cα contacts (8 Å, |Δi|>4): 458; chains: 2; bounding box: 35×77×47 Å

pLDDT: mean 88.29, std 16.76, range [32.31, 98.75]

Foldseek 3Di:
DVVVVCVVCVVVFLVLLLVLQVLQQVLCVVVADDKFFPQPCPPPPSDPPCVVDDRSANKMKDFAAQFLQLVVLLQVQFDQEDDDDDADDQGKYKYQCCCPVPVVDDPVRCVVVVRGSRMMMMRGHNPDSVSVNVRNVVSSVRSNVSD/DVVVVCVVCVVVFLVLLLVLQVLQQVLCVVVADDKFFPLPCPDPPSDPPCVVDDRSANKIKDFAAQFLQLVVLLQVPFDQEDDDDDADDQGKYKYQCCCPVPVVDDPVRCVVVVRGSRMMMMRGHNPDSVSVNVRNVVSSVRSNVSD